Protein AF-0000000081320164 (afdb_homodimer)

Structure (mmCIF, N/CA/C/O backbone):
data_AF-0000000081320164-model_v1
#
loop_
_entity.id
_entity.type
_entity.pdbx_description
1 polymer 'small monomeric GTPase'
#
loop_
_atom_site.group_PDB
_atom_site.id
_atom_site.type_symbol
_atom_site.label_atom_id
_atom_site.label_alt_id
_atom_site.label_comp_id
_atom_site.label_asym_id
_atom_site.label_entity_id
_atom_site.label_seq_id
_atom_site.pdbx_PDB_ins_code
_atom_site.Cartn_x
_atom_site.Cartn_y
_atom_site.Cartn_z
_atom_site.occupancy
_atom_site.B_iso_or_equiv
_atom_site.auth_seq_id
_atom_site.auth_comp_id
_atom_site.auth_asym_id
_atom_site.auth_atom_id
_atom_site.pdbx_PDB_model_num
ATOM 1 N N . MET A 1 1 ? -14.672 15.93 22.641 1 17.36 1 MET A N 1
ATOM 2 C CA . MET A 1 1 ? -13.289 16.344 22.406 1 17.36 1 MET A CA 1
ATOM 3 C C . MET A 1 1 ? -12.469 15.188 21.828 1 17.36 1 MET A C 1
ATOM 5 O O . MET A 1 1 ? -12.391 14.117 22.438 1 17.36 1 MET A O 1
ATOM 9 N N . GLN A 1 2 ? -12.406 15 20.5 1 18.77 2 GLN A N 1
ATOM 10 C CA . GLN A 1 2 ? -12.531 13.828 19.641 1 18.77 2 GLN A CA 1
ATOM 11 C C . GLN A 1 2 ? -11.18 13.133 19.453 1 18.77 2 GLN A C 1
ATOM 13 O O . GLN A 1 2 ? -10.195 13.773 19.094 1 18.77 2 GLN A O 1
ATOM 18 N N . GLU A 1 3 ? -10.711 12.289 20.5 1 20.88 3 GLU A N 1
ATOM 19 C CA . GLU A 1 3 ? -9.492 11.484 20.594 1 20.88 3 GLU A CA 1
ATOM 20 C C . GLU A 1 3 ? -9.141 10.852 19.25 1 20.88 3 GLU A C 1
ATOM 22 O O . GLU A 1 3 ? -9.906 10.039 18.719 1 20.88 3 GLU A O 1
ATOM 27 N N . THR A 1 4 ? -8.633 11.68 18.453 1 23.25 4 THR A N 1
ATOM 28 C CA . THR A 1 4 ? -8.305 11.367 17.062 1 23.25 4 THR A CA 1
ATOM 29 C C . THR A 1 4 ? -7.266 10.25 17 1 23.25 4 THR A C 1
ATOM 31 O O . THR A 1 4 ? -6.094 10.469 17.297 1 23.25 4 THR A O 1
ATOM 34 N N . ARG A 1 5 ? -7.488 9.125 17.719 1 22.05 5 ARG A N 1
ATOM 35 C CA . ARG A 1 5 ? -6.633 7.953 17.859 1 22.05 5 ARG A CA 1
ATOM 36 C C . ARG A 1 5 ? -6.18 7.438 16.5 1 22.05 5 ARG A C 1
ATOM 38 O O . ARG A 1 5 ? -7.008 7.121 15.641 1 22.05 5 ARG A O 1
ATOM 45 N N . VAL A 1 6 ? -5.352 8.18 15.977 1 26.05 6 VAL A N 1
ATOM 46 C CA . VAL A 1 6 ? -4.746 7.668 14.75 1 26.05 6 VAL A CA 1
ATOM 47 C C . VAL A 1 6 ? -4.172 6.273 15 1 26.05 6 VAL A C 1
ATOM 49 O O . VAL A 1 6 ? -3.246 6.109 15.797 1 26.05 6 VAL A O 1
ATOM 52 N N . ARG A 1 7 ? -4.992 5.266 15.133 1 29.05 7 ARG A N 1
ATOM 53 C CA . ARG A 1 7 ? -4.758 3.855 15.438 1 29.05 7 ARG A CA 1
ATOM 54 C C . ARG A 1 7 ? -3.693 3.266 14.523 1 29.05 7 ARG A C 1
ATOM 56 O O . ARG A 1 7 ? -3.602 3.639 13.352 1 29.05 7 ARG A O 1
ATOM 63 N N . SER A 1 8 ? -2.65 2.754 15.062 1 29.48 8 SER A N 1
ATOM 64 C CA . SER A 1 8 ? -1.463 2.086 14.539 1 29.48 8 SER A CA 1
ATOM 65 C C . SER A 1 8 ? -1.782 1.313 13.266 1 29.48 8 SER A C 1
ATOM 67 O O . SER A 1 8 ? -2.758 0.562 13.211 1 29.48 8 SER A O 1
ATOM 69 N N . LEU A 1 9 ? -1.755 1.848 12.219 1 32.56 9 LEU A N 1
ATOM 70 C CA . LEU A 1 9 ? -1.988 0.822 11.211 1 32.56 9 LEU A CA 1
ATOM 71 C C . LEU A 1 9 ? -1.485 -0.536 11.688 1 32.56 9 LEU A C 1
ATOM 73 O O . LEU A 1 9 ? -2.105 -1.565 11.414 1 32.56 9 LEU A O 1
ATOM 77 N N . VAL A 1 10 ? -0.041 -0.867 12.156 1 32.97 10 VAL A N 1
ATOM 78 C CA . VAL A 1 10 ? 0.557 -2.072 12.727 1 32.97 10 VAL A CA 1
ATOM 79 C C . VAL A 1 10 ? 0.296 -2.119 14.227 1 32.97 10 VAL A C 1
ATOM 81 O O . VAL A 1 10 ? -0.13 -1.127 14.82 1 32.97 10 VAL A O 1
ATOM 84 N N . ARG A 1 11 ? 1.388 -2.785 15.141 1 30.34 11 ARG A N 1
ATOM 85 C CA . ARG A 1 11 ? 1.288 -3.238 16.531 1 30.34 11 ARG A CA 1
ATOM 86 C C . ARG A 1 11 ? 1.176 -2.055 17.484 1 30.34 11 ARG A C 1
ATOM 88 O O . ARG A 1 11 ? 1.969 -1.114 17.406 1 30.34 11 ARG A O 1
ATOM 95 N N . GLU A 1 12 ? 0.095 -1.538 17.891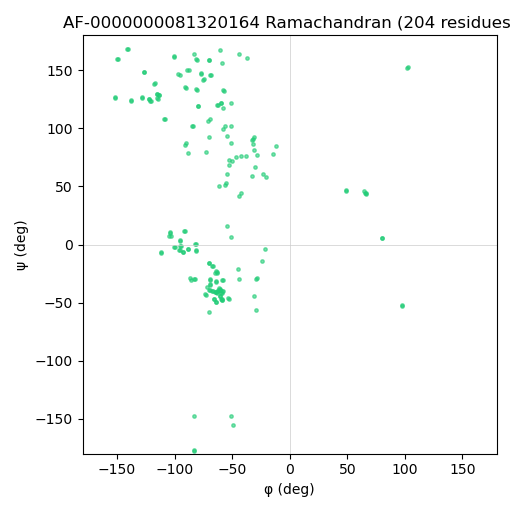 1 31.59 12 GLU A N 1
ATOM 96 C CA . GLU A 1 12 ? 0.15 -0.888 19.188 1 31.59 12 GLU A CA 1
ATOM 97 C C . GLU A 1 12 ? 0.678 -1.841 20.266 1 31.59 12 GLU A C 1
ATOM 99 O O . GLU A 1 12 ? -0.051 -2.713 20.734 1 31.59 12 GLU A O 1
ATOM 104 N N . ASP A 1 13 ? 1.873 -2.555 20.188 1 30.53 13 ASP A N 1
ATOM 105 C CA . ASP A 1 13 ? 2.201 -3.062 21.516 1 30.53 13 ASP A CA 1
ATOM 106 C C . ASP A 1 13 ? 2.225 -1.936 22.547 1 30.53 13 ASP A C 1
ATOM 108 O O . ASP A 1 13 ? 2.99 -0.979 22.406 1 30.53 13 ASP A O 1
ATOM 112 N N . SER A 1 14 ? 1.2 -1.67 23.219 1 30.92 14 SER A N 1
ATOM 113 C CA . SER A 1 14 ? 1.015 -0.831 24.391 1 30.92 14 SER A CA 1
ATOM 114 C C . SER A 1 14 ? 2.014 -1.188 25.484 1 30.92 14 SER A C 1
ATOM 116 O O . SER A 1 14 ? 1.628 -1.677 26.562 1 30.92 14 SER A O 1
ATOM 118 N N . THR A 1 15 ? 3.043 -2.041 25.453 1 29.69 15 THR A N 1
ATOM 119 C CA . THR A 1 15 ? 3.562 -2.023 26.812 1 29.69 15 THR A CA 1
ATOM 120 C C . THR A 1 15 ? 3.775 -0.591 27.297 1 29.69 15 THR A C 1
ATOM 122 O O . THR A 1 15 ? 3.805 0.341 26.484 1 29.69 15 THR A O 1
ATOM 125 N N . CYS A 1 16 ? 4.828 -0.436 28.422 1 25.67 16 CYS A N 1
ATOM 126 C CA . CYS A 1 16 ? 5.105 0.378 29.609 1 25.67 16 CYS A CA 1
ATOM 127 C C . CYS A 1 16 ? 5.527 1.788 29.203 1 25.67 16 CYS A C 1
ATOM 129 O O . CYS A 1 16 ? 5.941 2.58 30.047 1 25.67 16 CYS A O 1
ATOM 131 N N . ARG A 1 17 ? 6.258 2.207 28.188 1 30.64 17 ARG A N 1
ATOM 132 C CA . ARG A 1 17 ? 7.062 3.383 28.5 1 30.64 17 ARG A CA 1
ATOM 133 C C . ARG A 1 17 ? 6.18 4.547 28.938 1 30.64 17 ARG A C 1
ATOM 135 O O . ARG A 1 17 ? 4.977 4.559 28.672 1 30.64 17 ARG A O 1
ATOM 142 N N . GLY A 1 18 ? 6.836 5.582 29.797 1 29.28 18 GLY A N 1
ATOM 143 C CA . GLY A 1 18 ? 6.57 6.859 30.438 1 29.28 18 GLY A CA 1
ATOM 144 C C . GLY A 1 18 ? 5.699 7.777 29.609 1 29.28 18 GLY A C 1
ATOM 145 O O . GLY A 1 18 ? 5.516 7.547 28.406 1 29.28 18 GLY A O 1
ATOM 146 N N . ALA A 1 19 ? 5.027 8.875 30.328 1 30.97 19 ALA A N 1
ATOM 147 C CA . ALA A 1 19 ? 4.066 9.953 30.109 1 30.97 19 ALA A CA 1
ATOM 148 C C . ALA A 1 19 ? 4.375 10.703 28.812 1 30.97 19 ALA A C 1
ATOM 150 O O . ALA A 1 19 ? 3.812 11.773 28.562 1 30.97 19 ALA A O 1
ATOM 151 N N . THR A 1 20 ? 5.672 10.602 28.312 1 33.53 20 THR A N 1
ATOM 152 C CA . THR A 1 20 ? 5.855 11.727 27.406 1 33.53 20 THR A CA 1
ATOM 153 C C . THR A 1 20 ? 4.797 11.703 2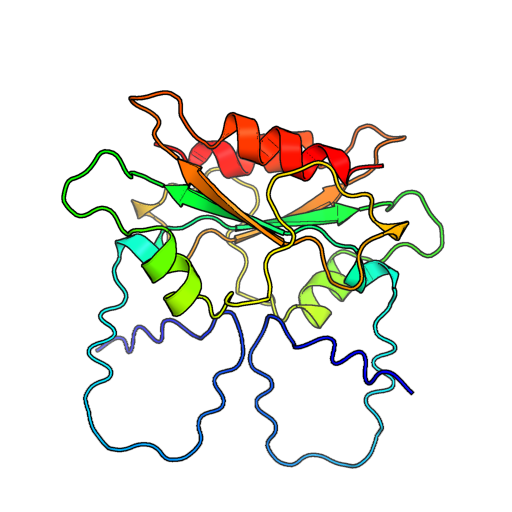6.297 1 33.53 20 THR A C 1
ATOM 155 O O . THR A 1 20 ? 4.441 10.633 25.797 1 33.53 20 THR A O 1
ATOM 158 N N . LYS A 1 21 ? 4.055 12.719 26.344 1 34.12 21 LYS A N 1
ATOM 159 C CA . LYS A 1 21 ? 3.018 13.047 25.375 1 34.12 21 LYS A CA 1
ATOM 160 C C . LYS A 1 21 ? 3.389 12.531 23.984 1 34.12 21 LYS A C 1
ATOM 162 O O . LYS A 1 21 ? 4.453 12.867 23.453 1 34.12 21 LYS A O 1
ATOM 167 N N . PRO A 1 22 ? 3.184 11.297 23.688 1 38.12 22 PRO A N 1
ATOM 168 C CA . PRO A 1 22 ? 3.561 11.047 22.297 1 38.12 22 PRO A CA 1
ATOM 169 C C . PRO A 1 22 ? 3.322 12.25 21.391 1 38.12 22 PRO A C 1
ATOM 171 O O . PRO A 1 22 ? 2.182 12.695 21.234 1 38.12 22 PRO A O 1
ATOM 174 N N . SER A 1 23 ? 3.969 13.344 21.75 1 35.88 23 SER A N 1
ATOM 175 C CA . SER A 1 23 ? 4.016 14.422 20.766 1 35.88 23 SER A CA 1
ATOM 176 C C . SER A 1 23 ? 3.846 13.883 19.344 1 35.88 23 SER A C 1
ATOM 178 O O . SER A 1 23 ? 4.289 14.508 18.375 1 35.88 23 SER A O 1
ATOM 180 N N . LEU A 1 24 ? 3.973 12.562 19.188 1 38.44 24 LEU A N 1
ATOM 181 C CA . LEU A 1 24 ? 3.854 12.086 17.812 1 38.44 24 LEU A CA 1
ATOM 182 C C . LEU A 1 24 ? 2.686 12.766 17.109 1 38.44 24 LEU A C 1
ATOM 184 O O . LEU A 1 24 ? 1.523 12.492 17.422 1 38.44 24 LEU A O 1
ATOM 188 N N . MET A 1 25 ? 2.473 14.078 17.281 1 38.5 25 MET A N 1
ATOM 189 C CA . MET A 1 25 ? 1.662 14.891 16.375 1 38.5 25 MET A CA 1
ATOM 190 C C . MET A 1 25 ? 1.354 14.141 15.086 1 38.5 25 MET A C 1
ATOM 192 O O . MET A 1 25 ? 2.266 13.648 14.422 1 38.5 25 MET A O 1
ATOM 196 N N . THR A 1 26 ? 0.423 13.375 15.016 1 50.62 26 THR A N 1
ATOM 197 C CA . THR A 1 26 ? -0.191 12.859 13.797 1 50.62 26 THR A CA 1
ATOM 198 C C . THR A 1 26 ? 0.123 13.766 12.609 1 50.62 26 THR A C 1
ATOM 200 O O . THR A 1 26 ? -0.278 14.93 12.586 1 50.62 26 THR A O 1
ATOM 203 N N . ASP A 1 27 ? 1.459 13.969 12.328 1 60.59 27 ASP A N 1
ATOM 204 C CA . ASP A 1 27 ? 1.838 14.734 11.141 1 60.59 27 ASP A CA 1
ATOM 205 C C . ASP A 1 27 ? 0.832 14.531 10.016 1 60.59 27 ASP A C 1
ATOM 207 O O . ASP A 1 27 ? 0.674 13.414 9.508 1 60.59 27 ASP A O 1
ATOM 211 N N . GLU A 1 28 ? -0.124 15.398 10.07 1 72.81 28 GLU A N 1
ATOM 212 C CA . GLU A 1 28 ? -1.113 15.406 9 1 72.81 28 GLU A CA 1
ATOM 213 C C . GLU A 1 28 ? -0.512 14.898 7.691 1 72.81 28 GLU A C 1
ATOM 215 O O . GLU A 1 28 ? -1.188 14.219 6.914 1 72.81 28 GLU A O 1
ATOM 220 N N . THR A 1 29 ? 0.805 15.156 7.633 1 76.5 29 THR A N 1
ATOM 221 C CA . THR A 1 29 ? 1.47 14.758 6.398 1 76.5 29 THR A CA 1
ATOM 222 C C . THR A 1 29 ? 1.544 13.234 6.293 1 76.5 29 THR A C 1
ATOM 224 O O . THR A 1 29 ? 1.367 12.672 5.211 1 76.5 29 THR A O 1
ATOM 227 N N . VAL A 1 30 ? 1.615 12.625 7.477 1 81.5 30 VAL A N 1
ATOM 228 C CA . VAL A 1 30 ? 1.746 11.172 7.477 1 81.5 30 VAL A CA 1
ATOM 229 C C . VAL A 1 30 ? 0.363 10.531 7.391 1 81.5 30 VAL A C 1
ATOM 231 O O . VAL A 1 30 ? 0.204 9.461 6.797 1 81.5 30 VAL A O 1
ATOM 234 N N . ALA A 1 31 ? -0.563 11.312 7.973 1 83.25 31 ALA A N 1
ATOM 235 C CA . ALA A 1 31 ? -1.929 10.797 7.961 1 83.25 31 ALA A CA 1
ATOM 236 C C . ALA A 1 31 ? -2.48 10.734 6.539 1 83.25 31 ALA A C 1
ATOM 238 O O . ALA A 1 31 ? -3.387 9.953 6.25 1 83.25 31 ALA A O 1
ATOM 239 N N . ASN A 1 32 ? -1.91 11.422 5.637 1 85.88 32 ASN A N 1
ATOM 240 C CA . ASN A 1 32 ? -2.471 11.555 4.293 1 85.88 32 ASN A CA 1
ATOM 241 C C . ASN A 1 32 ? -1.72 10.688 3.287 1 85.88 32 ASN A C 1
ATOM 243 O O . ASN A 1 32 ? -2.006 10.727 2.09 1 85.88 32 ASN A O 1
ATOM 247 N N . VAL A 1 33 ? -0.888 9.852 3.807 1 88.88 33 VAL A N 1
ATOM 248 C CA . VAL A 1 33 ? -0.09 9 2.93 1 88.88 33 VAL A CA 1
ATOM 249 C C . VAL A 1 33 ? -0.934 7.82 2.445 1 88.88 33 VAL A C 1
ATOM 251 O O . VAL A 1 33 ? -1.396 7.008 3.248 1 88.88 33 VAL A O 1
ATOM 254 N N . PRO A 1 34 ? -1.135 7.688 1.115 1 93.44 34 PRO A N 1
ATOM 255 C CA . PRO A 1 34 ? -1.981 6.605 0.61 1 93.44 34 PRO A CA 1
ATOM 256 C C . PRO A 1 34 ? -1.272 5.254 0.613 1 93.44 34 PRO A C 1
ATOM 258 O O . PRO A 1 34 ? -0.068 5.184 0.356 1 93.44 34 PRO A O 1
ATOM 261 N N . ILE A 1 35 ? -2.088 4.195 0.85 1 94.38 35 ILE A N 1
ATOM 262 C CA . ILE A 1 35 ? -1.613 2.814 0.841 1 94.38 35 ILE A CA 1
ATOM 263 C C . ILE A 1 35 ? -2.492 1.973 -0.081 1 94.38 35 ILE A C 1
ATOM 265 O O . ILE A 1 35 ? -3.721 2.006 0.021 1 94.38 35 ILE A O 1
ATOM 269 N N . LEU A 1 36 ? -1.795 1.313 -0.981 1 96.19 36 LEU A N 1
ATOM 270 C CA . LEU A 1 36 ? -2.48 0.402 -1.89 1 96.19 36 LEU A CA 1
ATOM 271 C C . LEU A 1 36 ? -2.059 -1.041 -1.633 1 96.19 36 LEU A C 1
ATOM 273 O O . LEU A 1 36 ? -0.865 -1.341 -1.564 1 96.19 36 LEU A O 1
ATOM 277 N N . ILE A 1 37 ? -3.049 -1.892 -1.463 1 94.75 37 ILE A N 1
ATOM 278 C CA . ILE A 1 37 ? -2.836 -3.324 -1.296 1 94.75 37 ILE A CA 1
ATOM 279 C C . ILE A 1 37 ? -3.441 -4.078 -2.48 1 94.75 37 ILE A C 1
ATOM 281 O O . ILE A 1 37 ? -4.613 -3.883 -2.814 1 94.75 37 ILE A O 1
ATOM 285 N N . LEU A 1 38 ? -2.664 -4.848 -3.084 1 94.31 38 LEU A N 1
ATOM 286 C CA . LEU A 1 38 ? -3.164 -5.629 -4.211 1 94.31 38 LEU A CA 1
ATOM 287 C C . LEU A 1 38 ? -3.264 -7.105 -3.846 1 94.31 38 LEU A C 1
ATOM 289 O O . LEU A 1 38 ? -2.244 -7.766 -3.621 1 94.31 38 LEU A O 1
ATOM 293 N N . GLY A 1 39 ? -4.527 -7.629 -3.664 1 91.88 39 GLY A N 1
ATOM 294 C CA . GLY A 1 39 ? -4.746 -9.07 -3.631 1 91.88 39 GLY A CA 1
ATOM 295 C C . GLY A 1 39 ? -4.547 -9.734 -4.98 1 91.88 39 GLY A C 1
ATOM 296 O O . GLY A 1 39 ? -5.367 -9.562 -5.887 1 91.88 39 GLY A O 1
ATOM 297 N N . ASN A 1 40 ? -3.451 -10.469 -5.062 1 81.56 40 ASN A N 1
ATOM 298 C CA . ASN A 1 40 ? -3.088 -10.961 -6.387 1 81.56 40 ASN A CA 1
ATOM 299 C C . ASN A 1 40 ? -3.49 -12.422 -6.566 1 81.56 40 ASN A C 1
ATOM 301 O O . ASN A 1 40 ? -3.758 -13.125 -5.59 1 81.56 40 ASN A O 1
ATOM 305 N N . LYS A 1 41 ? -3.572 -12.914 -7.941 1 77.06 41 LYS A N 1
ATOM 306 C CA . LYS A 1 41 ? -3.787 -14.297 -8.375 1 77.06 41 LYS A CA 1
ATOM 307 C C . LYS A 1 41 ? -5.176 -14.789 -7.98 1 77.06 41 LYS A C 1
ATOM 309 O O . LYS A 1 41 ? -5.324 -15.891 -7.457 1 77.06 41 LYS A O 1
ATOM 314 N N . ILE A 1 42 ? -6.207 -13.953 -8.188 1 78.38 42 ILE A N 1
ATOM 315 C CA . ILE A 1 42 ? -7.539 -14.352 -7.742 1 78.38 42 ILE A CA 1
ATOM 316 C C . ILE A 1 42 ? -8.172 -15.281 -8.773 1 78.38 42 ILE A C 1
ATOM 318 O O . ILE A 1 42 ? -9.312 -15.719 -8.617 1 78.38 42 ILE A O 1
ATOM 322 N N . ASP A 1 43 ? -7.41 -15.523 -9.805 1 82.06 43 ASP A N 1
ATOM 323 C CA . ASP A 1 43 ? -7.891 -16.453 -10.812 1 82.06 43 ASP A CA 1
ATOM 324 C C . ASP A 1 43 ? -7.637 -17.906 -10.383 1 82.06 43 ASP A C 1
ATOM 326 O O . ASP A 1 43 ? -8.109 -18.844 -11.031 1 82.06 43 ASP A O 1
ATOM 330 N N . ARG A 1 44 ? -7 -18.141 -9.352 1 81 44 ARG A N 1
ATOM 331 C CA . ARG A 1 44 ? -6.676 -19.484 -8.867 1 81 44 ARG A CA 1
ATOM 332 C C . ARG A 1 44 ? -7.691 -19.969 -7.84 1 81 44 ARG A C 1
ATOM 334 O O . ARG A 1 44 ? -8.266 -19.156 -7.105 1 81 44 ARG A O 1
ATOM 341 N N . PRO A 1 45 ? -7.91 -21.281 -7.891 1 83.69 45 PRO A N 1
ATOM 342 C CA . PRO A 1 45 ? -8.867 -21.844 -6.934 1 83.69 45 PRO A CA 1
ATOM 343 C C . PRO A 1 45 ? -8.469 -21.578 -5.48 1 83.69 45 PRO A C 1
ATOM 345 O O . PRO A 1 45 ? -9.344 -21.469 -4.613 1 83.69 45 PRO A O 1
ATOM 348 N N . GLU A 1 46 ? -7.23 -21.5 -5.234 1 81.88 46 GLU A N 1
ATOM 349 C CA . GLU A 1 46 ? -6.738 -21.344 -3.867 1 81.88 46 GLU A CA 1
ATOM 350 C C . GLU A 1 46 ? -6.594 -19.875 -3.496 1 81.88 46 GLU A C 1
ATOM 352 O O . GLU A 1 46 ? -6.098 -19.547 -2.418 1 81.88 46 GLU A O 1
ATOM 357 N N . ALA A 1 47 ? -7.152 -18.984 -4.352 1 85.19 47 ALA A N 1
ATOM 358 C CA . ALA A 1 47 ? -6.941 -17.562 -4.129 1 85.19 47 ALA A CA 1
ATOM 359 C C . ALA A 1 47 ? -7.672 -17.078 -2.875 1 85.19 47 ALA A C 1
ATOM 361 O O . ALA A 1 47 ? -8.719 -17.625 -2.514 1 85.19 47 ALA A O 1
ATOM 362 N N . ILE A 1 48 ? -7.117 -16.156 -2.197 1 86.88 48 ILE A N 1
ATOM 363 C CA . ILE A 1 48 ? -7.695 -15.539 -1.011 1 86.88 48 ILE A CA 1
ATOM 364 C C . ILE A 1 48 ? -8.812 -14.578 -1.421 1 86.88 48 ILE A C 1
ATOM 366 O O . ILE A 1 48 ? -8.727 -13.922 -2.457 1 86.88 48 ILE A O 1
ATOM 370 N N . SER A 1 49 ? -9.859 -14.562 -0.641 1 90.38 49 SER A N 1
ATOM 371 C CA . SER A 1 49 ? -10.922 -13.594 -0.861 1 90.38 49 SER A CA 1
ATOM 372 C C . SER A 1 49 ? -10.562 -12.234 -0.274 1 90.38 49 SER A C 1
ATOM 374 O O . SER A 1 49 ? -9.695 -12.133 0.595 1 90.38 49 SER A O 1
ATOM 376 N N . GLU A 1 50 ? -11.289 -11.188 -0.839 1 92.44 50 GLU A N 1
ATOM 377 C CA . GLU A 1 50 ? -11.086 -9.852 -0.282 1 92.44 50 GLU A CA 1
ATOM 378 C C . GLU A 1 50 ? -11.43 -9.82 1.205 1 92.44 50 GLU A C 1
ATOM 380 O O . GLU A 1 50 ? -10.727 -9.18 1.993 1 92.44 50 GLU A O 1
ATOM 385 N N . GLU A 1 51 ? -12.492 -10.477 1.551 1 91.62 51 GLU A N 1
ATOM 386 C CA . GLU A 1 51 ? -12.93 -10.508 2.943 1 91.62 51 GLU A CA 1
ATOM 387 C C . GLU A 1 51 ? -11.844 -11.102 3.844 1 91.62 51 GLU A C 1
ATOM 389 O O . GLU A 1 51 ? -11.523 -10.539 4.891 1 91.62 51 GLU A O 1
ATOM 394 N N . ARG A 1 52 ? -11.289 -12.203 3.443 1 89.06 52 ARG A N 1
ATOM 395 C CA . ARG A 1 52 ? -10.234 -12.859 4.211 1 89.06 52 ARG A CA 1
ATOM 396 C C . ARG A 1 52 ? -8.992 -11.977 4.293 1 89.06 52 ARG A C 1
ATOM 398 O O . ARG A 1 52 ? -8.344 -11.914 5.34 1 89.06 52 ARG A O 1
ATOM 405 N N . LEU A 1 53 ? -8.711 -11.375 3.188 1 90.56 53 LEU A N 1
ATOM 406 C CA . LEU A 1 53 ? -7.57 -10.461 3.166 1 90.56 53 LEU A CA 1
ATOM 407 C C . LEU A 1 53 ? -7.766 -9.32 4.156 1 90.56 53 LEU A C 1
ATOM 409 O O . LEU A 1 53 ? -6.855 -8.992 4.922 1 90.56 53 LEU A O 1
ATOM 413 N N . ARG A 1 54 ? -8.969 -8.727 4.195 1 90.94 54 ARG A N 1
ATOM 414 C CA . ARG A 1 54 ? -9.281 -7.645 5.125 1 90.94 54 ARG A CA 1
ATOM 415 C C . ARG A 1 54 ? -9.18 -8.117 6.57 1 90.94 54 ARG A C 1
ATOM 417 O O . ARG A 1 54 ? -8.711 -7.387 7.441 1 90.94 54 ARG A O 1
ATOM 424 N N . GLU A 1 55 ? -9.633 -9.281 6.742 1 88.38 55 GLU A N 1
ATOM 425 C CA . GLU A 1 55 ? -9.562 -9.859 8.078 1 88.38 55 GLU A CA 1
ATOM 426 C C . GLU A 1 55 ? -8.117 -10.039 8.531 1 88.38 55 GLU A C 1
ATOM 428 O O . GLU A 1 55 ? -7.75 -9.617 9.633 1 88.38 55 GLU A O 1
ATOM 433 N N . MET A 1 56 ? -7.383 -10.633 7.656 1 84.62 56 MET A N 1
ATOM 434 C CA . MET A 1 56 ? -6.004 -10.969 7.992 1 84.62 56 MET A CA 1
ATOM 435 C C . MET A 1 56 ? -5.18 -9.703 8.227 1 84.62 56 MET A C 1
ATOM 437 O O . MET A 1 56 ? -4.281 -9.695 9.07 1 84.62 56 MET A O 1
ATOM 441 N N . PHE A 1 57 ? -5.488 -8.633 7.539 1 86.81 57 PHE A N 1
ATOM 442 C CA . PHE A 1 57 ? -4.738 -7.391 7.656 1 86.81 57 PHE A CA 1
ATOM 443 C C . PHE A 1 57 ? -5.391 -6.457 8.664 1 86.81 57 PHE A C 1
ATOM 445 O O . PHE A 1 57 ? -4.895 -5.355 8.914 1 86.81 57 PHE A O 1
ATOM 452 N N . GLY A 1 58 ? -6.508 -6.855 9.242 1 85.56 58 GLY A N 1
ATOM 453 C CA . GLY A 1 58 ? -7.199 -6.004 10.195 1 85.56 58 GLY A CA 1
ATOM 454 C C . GLY A 1 58 ? -7.742 -4.73 9.578 1 85.56 58 GLY A C 1
ATOM 455 O O . GLY A 1 58 ? -7.605 -3.646 10.141 1 85.56 58 GLY A O 1
ATOM 456 N N . LEU A 1 59 ? -8.344 -4.828 8.461 1 88.75 59 LEU A N 1
ATOM 457 C CA . LEU A 1 59 ? -8.734 -3.648 7.688 1 88.75 59 LEU A CA 1
ATOM 458 C C . LEU A 1 59 ? -10.227 -3.379 7.824 1 88.75 59 LEU A C 1
ATOM 460 O O . LEU A 1 59 ? -10.766 -2.512 7.137 1 88.75 59 LEU A O 1
ATOM 464 N N . TYR A 1 60 ? -10.812 -4.102 8.656 1 85.88 60 TYR A N 1
ATOM 465 C CA . TYR A 1 60 ? -12.234 -3.82 8.828 1 85.88 60 TYR A CA 1
ATOM 466 C C . TYR A 1 60 ? -12.453 -2.41 9.367 1 85.88 60 TYR A C 1
ATOM 468 O O . TYR A 1 60 ? -11.891 -2.041 10.398 1 85.88 60 TYR A O 1
ATOM 476 N N . GLY A 1 61 ? -13.188 -1.59 8.57 1 85.69 61 GLY A N 1
ATOM 477 C CA . GLY A 1 61 ? -13.461 -0.218 8.969 1 85.69 61 GLY A CA 1
ATOM 478 C C . GLY A 1 61 ? -12.305 0.726 8.695 1 85.69 61 GLY A C 1
ATOM 479 O O . GLY A 1 61 ? -12.32 1.876 9.133 1 85.69 61 GLY A O 1
ATOM 480 N N . GLN A 1 62 ? -11.281 0.185 8.023 1 86 62 GLN A N 1
ATOM 481 C CA . GLN A 1 62 ? -10.078 0.984 7.84 1 86 62 GLN A CA 1
ATOM 482 C C . GLN A 1 62 ? -9.883 1.361 6.375 1 86 62 GLN A C 1
ATOM 484 O O . GLN A 1 62 ? -9.047 2.211 6.051 1 86 62 GLN A O 1
ATOM 489 N N . THR A 1 63 ? -10.68 0.85 5.539 1 91.88 63 THR A N 1
ATOM 490 C CA . THR A 1 63 ? -10.523 1.159 4.125 1 91.88 63 THR A CA 1
ATOM 491 C C . THR A 1 63 ? -11.32 2.406 3.748 1 91.88 63 THR A C 1
ATOM 493 O O . THR A 1 63 ? -12.344 2.699 4.359 1 91.88 63 THR A O 1
ATOM 496 N N . THR A 1 64 ? -10.891 3.135 2.801 1 92.88 64 THR A N 1
ATOM 497 C CA . THR A 1 64 ? -11.43 4.422 2.381 1 92.88 64 THR A CA 1
ATOM 498 C C . THR A 1 64 ? -12.625 4.23 1.455 1 92.88 64 THR A C 1
ATOM 500 O O . THR A 1 64 ? -13.57 5.027 1.473 1 92.88 64 THR A O 1
ATOM 503 N N . GLY A 1 65 ? -12.672 3.219 0.736 1 93 65 GLY A N 1
ATOM 504 C CA . GLY A 1 65 ? -13.586 3.061 -0.386 1 93 65 GLY A CA 1
ATOM 505 C C . GLY A 1 65 ? -12.914 3.277 -1.731 1 93 65 GLY A C 1
ATOM 506 O O . GLY A 1 65 ? -12 4.094 -1.85 1 93 65 GLY A O 1
ATOM 507 N N . LYS A 1 66 ? -13.438 2.646 -2.758 1 95.25 66 LYS A N 1
ATOM 508 C CA . LYS A 1 66 ? -12.781 2.594 -4.059 1 95.25 66 LYS A CA 1
ATOM 509 C C . LYS A 1 66 ? -13.18 3.781 -4.926 1 95.25 66 LYS A C 1
ATOM 511 O O . LYS A 1 66 ? -12.617 3.986 -6.004 1 95.25 66 LYS A O 1
ATOM 516 N N . GLY A 1 67 ? -14.047 4.547 -4.426 1 93.12 67 GLY A N 1
ATOM 517 C CA . GLY A 1 67 ? -14.5 5.711 -5.176 1 93.12 67 GLY A CA 1
ATOM 518 C C . GLY A 1 67 ? -13.57 6.906 -5.027 1 93.12 67 GLY A C 1
ATOM 519 O O . GLY A 1 67 ? -12.461 6.777 -4.512 1 93.12 67 GLY A O 1
ATOM 520 N N . SER A 1 68 ? -14 8.023 -5.668 1 92.19 68 SER A N 1
ATOM 521 C CA . SER A 1 68 ? -13.227 9.258 -5.609 1 92.19 68 SER A CA 1
ATOM 522 C C . SER A 1 68 ? -13.555 10.055 -4.348 1 92.19 68 SER A C 1
ATOM 524 O O . SER A 1 68 ? -14.695 10.469 -4.141 1 92.19 68 SER A O 1
ATOM 526 N N . VAL A 1 69 ? -12.734 10 -3.373 1 89.44 69 VAL A N 1
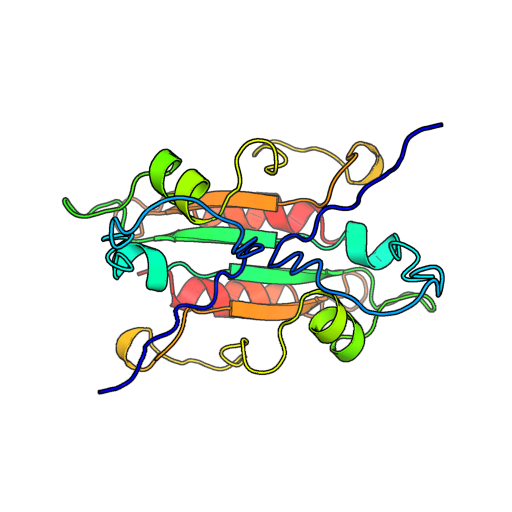ATOM 527 C CA . VAL A 1 69 ? -12.883 10.812 -2.17 1 89.44 69 VAL A CA 1
ATOM 528 C C . VAL A 1 69 ? -11.633 11.664 -1.965 1 89.44 69 VAL A C 1
ATOM 530 O O . VAL A 1 69 ? -10.516 11.148 -1.98 1 89.44 69 VAL A O 1
ATOM 533 N N . SER A 1 70 ? -11.844 12.922 -1.853 1 88.5 70 SER A N 1
ATOM 534 C CA . SER A 1 70 ? -10.703 13.812 -1.669 1 88.5 70 SER A CA 1
ATOM 535 C C . SER A 1 70 ? -10.078 13.633 -0.29 1 88.5 70 SER A C 1
ATOM 537 O O . SER A 1 70 ? -10.742 13.18 0.645 1 88.5 70 SER A O 1
ATOM 539 N N . LEU A 1 71 ? -8.883 14.023 -0.181 1 84.5 71 LEU A N 1
ATOM 540 C CA . LEU A 1 71 ? -8.164 13.938 1.085 1 84.5 71 LEU A CA 1
ATOM 541 C C . LEU A 1 71 ? -8.852 14.766 2.16 1 84.5 71 LEU A C 1
ATOM 543 O O . LEU A 1 71 ? -8.891 14.375 3.326 1 84.5 71 LEU A O 1
ATOM 547 N N . LYS A 1 72 ? -9.352 15.922 1.688 1 85.19 72 LYS A N 1
ATOM 548 C CA . LYS A 1 72 ? -9.977 16.844 2.625 1 85.19 72 LYS A CA 1
ATOM 549 C C . LYS A 1 72 ? -11.219 16.234 3.264 1 85.19 72 LYS A C 1
ATOM 551 O O . LYS A 1 72 ? -11.609 16.609 4.375 1 85.19 72 LYS A O 1
ATOM 556 N N . GLU A 1 73 ? -11.758 15.312 2.562 1 88.56 73 GLU A N 1
ATOM 557 C CA . GLU A 1 73 ? -13 14.695 3.016 1 88.56 73 GLU A CA 1
ATOM 558 C C . GLU A 1 73 ? -12.727 13.445 3.846 1 88.56 73 GLU A C 1
ATOM 560 O O . GLU A 1 73 ? -13.633 12.891 4.469 1 88.56 73 GLU A O 1
ATOM 565 N N . LEU A 1 74 ? -11.484 13.125 3.869 1 85.44 74 LEU A N 1
ATOM 566 C CA . LEU A 1 74 ? -11.148 11.883 4.547 1 85.44 74 LEU A CA 1
ATOM 567 C C . LEU A 1 74 ? -10.844 12.125 6.02 1 85.44 74 LEU A C 1
ATOM 569 O O . LEU A 1 74 ? -10.211 13.133 6.367 1 85.44 74 LEU A O 1
ATOM 573 N N . ASN A 1 75 ? -11.383 11.289 6.863 1 81.94 75 ASN A N 1
ATOM 574 C CA . ASN A 1 75 ? -11.102 11.344 8.289 1 81.94 75 ASN A CA 1
ATOM 575 C C . ASN A 1 75 ? -10 10.359 8.68 1 81.94 75 ASN A C 1
ATOM 577 O O . ASN A 1 75 ? -9.617 10.281 9.852 1 81.94 75 ASN A O 1
ATOM 581 N N . ALA A 1 76 ? -9.586 9.594 7.73 1 82.81 76 ALA A N 1
ATOM 582 C CA . ALA A 1 76 ? -8.539 8.602 7.949 1 82.81 76 ALA A CA 1
ATOM 583 C C . ALA A 1 76 ? -7.605 8.516 6.746 1 82.81 76 ALA A C 1
ATOM 585 O O . ALA A 1 76 ? -7.895 9.078 5.688 1 82.81 76 ALA A O 1
ATOM 586 N N . ARG A 1 77 ? -6.5 7.832 6.918 1 89.06 77 ARG A N 1
ATOM 587 C CA . ARG A 1 77 ? -5.523 7.602 5.859 1 89.06 77 ARG A CA 1
ATOM 588 C C . ARG A 1 77 ? -6.164 6.902 4.668 1 89.06 77 ARG A C 1
ATOM 590 O O . ARG A 1 77 ? -6.93 5.953 4.836 1 89.06 77 ARG A O 1
ATOM 597 N N . PRO A 1 78 ? -5.883 7.43 3.508 1 93.38 78 PRO A N 1
ATOM 598 C CA . PRO A 1 78 ? -6.344 6.66 2.35 1 93.38 78 PRO A CA 1
ATOM 599 C C . PRO A 1 78 ? -5.738 5.258 2.297 1 93.38 78 PRO A C 1
ATOM 601 O O . PRO A 1 78 ? -4.512 5.109 2.293 1 93.38 78 PRO A O 1
ATOM 604 N N . LEU A 1 79 ? -6.547 4.281 2.299 1 94.31 79 LEU A N 1
ATOM 605 C CA . LEU A 1 79 ? -6.156 2.877 2.273 1 94.31 79 LEU A CA 1
ATOM 606 C C . LEU A 1 79 ? -7.227 2.025 1.602 1 94.31 79 LEU A C 1
ATOM 608 O O . LEU A 1 79 ? -8.406 2.131 1.935 1 94.31 79 LEU A O 1
ATOM 612 N N . GLU A 1 80 ? -6.809 1.271 0.626 1 96.38 80 GLU A N 1
ATOM 613 C CA . GLU A 1 80 ? -7.797 0.415 -0.021 1 96.38 80 GLU A CA 1
ATOM 614 C C . GLU A 1 80 ? -7.156 -0.861 -0.559 1 96.38 80 GLU A C 1
ATOM 616 O O . GLU A 1 80 ? -5.93 -0.941 -0.686 1 96.38 80 GLU A O 1
ATOM 621 N N . VAL A 1 81 ? -7.98 -1.822 -0.769 1 95.88 81 VAL A N 1
ATOM 622 C CA . VAL A 1 81 ? -7.602 -3.135 -1.287 1 95.88 81 VAL A CA 1
ATOM 623 C C . VAL A 1 81 ? -8.242 -3.352 -2.656 1 95.88 81 VAL A C 1
ATOM 625 O O . VAL A 1 81 ? -9.438 -3.113 -2.832 1 95.88 81 VAL A O 1
ATOM 628 N N . PHE A 1 82 ? -7.434 -3.756 -3.662 1 96.06 82 PHE A N 1
ATOM 629 C CA . PHE A 1 82 ? -7.949 -4.164 -4.965 1 96.06 82 PHE A CA 1
ATOM 630 C C . PHE A 1 82 ? -7.539 -5.598 -5.281 1 96.06 82 PHE A C 1
ATOM 632 O O . PHE A 1 82 ? -6.359 -5.949 -5.18 1 96.06 82 PHE A O 1
ATOM 639 N N . MET A 1 83 ? -8.516 -6.391 -5.531 1 94.94 83 MET A N 1
ATOM 640 C CA . MET A 1 83 ? -8.25 -7.758 -5.969 1 94.94 83 MET A CA 1
ATOM 641 C C . MET A 1 83 ? -7.934 -7.797 -7.461 1 94.94 83 MET A C 1
ATOM 643 O O . MET A 1 83 ? -8.633 -7.184 -8.266 1 94.94 83 MET A O 1
ATOM 647 N N . CYS A 1 84 ? -6.879 -8.516 -7.777 1 93.69 84 CYS A N 1
ATOM 648 C CA . CYS A 1 84 ? -6.379 -8.391 -9.141 1 93.69 84 CYS A CA 1
ATOM 649 C C . CYS A 1 84 ? -6.258 -9.758 -9.797 1 93.69 84 CYS A C 1
ATOM 651 O O . CYS A 1 84 ? -6.012 -10.758 -9.125 1 93.69 84 CYS A O 1
ATOM 653 N N . SER A 1 85 ? -6.461 -9.75 -11.109 1 91.06 85 SER A N 1
ATOM 654 C CA . SER A 1 85 ? -6.223 -10.875 -12.008 1 91.06 85 SER A CA 1
ATOM 655 C C . SER A 1 85 ? -5.562 -10.414 -13.305 1 91.06 85 SER A C 1
ATOM 657 O O . SER A 1 85 ? -6.086 -9.531 -13.992 1 91.06 85 SER A O 1
ATOM 659 N N . VAL A 1 86 ? -4.402 -11.078 -13.516 1 88.31 86 VAL A N 1
ATOM 660 C CA . VAL A 1 86 ? -3.719 -10.734 -14.758 1 88.31 86 VAL A CA 1
ATOM 661 C C . VAL A 1 86 ? -4.473 -11.328 -15.945 1 88.31 86 VAL A C 1
ATOM 663 O O . VAL A 1 86 ? -4.66 -10.664 -16.969 1 88.31 86 VAL A O 1
ATOM 666 N N . LEU A 1 87 ? -4.875 -12.586 -15.719 1 88 87 LEU A N 1
ATOM 667 C CA . LEU A 1 87 ? -5.598 -13.273 -16.781 1 88 87 LEU A CA 1
ATOM 668 C C . LEU A 1 87 ? -6.855 -12.5 -17.172 1 88 87 LEU A C 1
ATOM 670 O O . LEU A 1 87 ? -7.137 -12.32 -18.359 1 88 87 LEU A O 1
ATOM 674 N N . LYS A 1 88 ? -7.527 -11.977 -16.281 1 89.81 88 LYS A N 1
ATOM 675 C CA . LYS A 1 88 ? -8.773 -11.266 -16.547 1 89.81 88 LYS A CA 1
ATOM 676 C C . LYS A 1 88 ? -8.531 -9.766 -16.672 1 89.81 88 LYS A C 1
ATOM 678 O O . LYS A 1 88 ? -9.469 -8.992 -16.875 1 89.81 88 LYS A O 1
ATOM 683 N N . ARG A 1 89 ? -7.223 -9.359 -16.594 1 89.75 89 ARG A N 1
ATOM 684 C CA . ARG A 1 89 ? -6.848 -7.945 -16.641 1 89.75 89 ARG A CA 1
ATOM 685 C C . ARG A 1 89 ? -7.688 -7.121 -15.68 1 89.75 89 ARG A C 1
ATOM 687 O O . ARG A 1 89 ? -8.227 -6.078 -16.047 1 89.75 89 ARG A O 1
ATOM 694 N N . GLN A 1 90 ? -7.848 -7.605 -14.422 1 92.5 90 GLN A N 1
ATOM 695 C CA . GLN A 1 90 ? -8.773 -7.012 -13.461 1 92.5 90 GLN A CA 1
ATOM 696 C C . GLN A 1 90 ? -8.039 -6.48 -12.234 1 92.5 90 GLN A C 1
ATOM 698 O O . GLN A 1 90 ? -7.098 -7.113 -11.75 1 92.5 90 GLN A O 1
ATOM 703 N N . GLY A 1 91 ? -8.516 -5.246 -11.797 1 94.31 91 GLY A N 1
ATOM 704 C CA . GLY A 1 91 ? -8.203 -4.809 -10.445 1 94.31 91 GLY A CA 1
ATOM 705 C C . GLY A 1 91 ? -7.023 -3.863 -10.375 1 94.31 91 GLY A C 1
ATOM 706 O O . GLY A 1 91 ? -7.125 -2.773 -9.805 1 94.31 91 GLY A O 1
ATOM 707 N N . TYR A 1 92 ? -5.883 -4.238 -10.961 1 94.88 92 TYR A N 1
ATOM 708 C CA . TYR A 1 92 ? -4.664 -3.463 -10.742 1 94.88 92 TYR A CA 1
ATOM 709 C C . TYR A 1 92 ? -4.777 -2.084 -11.383 1 94.88 92 TYR A C 1
ATOM 711 O O . TYR A 1 92 ? -4.34 -1.087 -10.805 1 94.88 92 TYR A O 1
ATOM 719 N N . GLY A 1 93 ? -5.352 -1.987 -12.547 1 95.19 93 GLY A N 1
ATOM 720 C CA . GLY A 1 93 ? -5.586 -0.685 -13.148 1 95.19 93 GLY A CA 1
ATOM 721 C C . GLY A 1 93 ? -6.445 0.224 -12.289 1 95.19 93 GLY A C 1
ATOM 722 O O . GLY A 1 93 ? -6.121 1.399 -12.102 1 95.19 93 GLY A O 1
ATOM 723 N N . GLU A 1 94 ? -7.531 -0.294 -11.805 1 96.62 94 GLU A N 1
ATOM 724 C CA . GLU A 1 94 ? -8.406 0.456 -10.914 1 96.62 94 GLU A CA 1
ATOM 725 C C . GLU A 1 94 ? -7.676 0.871 -9.641 1 96.62 94 GLU A C 1
ATOM 727 O O . GLU A 1 94 ? -7.836 1.997 -9.164 1 96.62 94 GLU A O 1
ATOM 732 N N . GLY A 1 95 ? -6.871 -0.023 -9.18 1 96.81 95 GLY A N 1
ATOM 733 C CA . GLY A 1 95 ? -6.082 0.29 -7.996 1 96.81 95 GLY A CA 1
ATOM 734 C C . GLY A 1 95 ? -5.109 1.432 -8.211 1 96.81 95 GLY A C 1
ATOM 735 O O . GLY A 1 95 ? -5.016 2.342 -7.387 1 96.81 95 GLY A O 1
ATOM 736 N N . PHE A 1 96 ? -4.484 1.423 -9.352 1 96.38 96 PHE A N 1
ATOM 737 C CA . PHE A 1 96 ? -3.521 2.475 -9.664 1 96.38 96 PHE A CA 1
ATOM 738 C C . PHE A 1 96 ? -4.227 3.809 -9.875 1 96.38 96 PHE A C 1
ATOM 740 O O . PHE A 1 96 ? -3.756 4.848 -9.406 1 96.38 96 PHE A O 1
ATOM 747 N N . ARG A 1 97 ? -5.344 3.771 -10.5 1 95.88 97 ARG A N 1
ATOM 748 C CA . ARG A 1 97 ? -6.117 4.992 -10.703 1 95.88 97 ARG A CA 1
ATOM 749 C C . ARG A 1 97 ? -6.617 5.547 -9.367 1 95.88 97 ARG A C 1
ATOM 751 O O . ARG A 1 97 ? -6.562 6.758 -9.141 1 95.88 97 ARG A O 1
ATOM 758 N N . TRP A 1 98 ? -7.145 4.688 -8.609 1 96.88 98 TRP A N 1
ATOM 759 C CA . TRP A 1 98 ? -7.609 5.07 -7.281 1 96.88 98 TRP A CA 1
ATOM 760 C C . TRP A 1 98 ? -6.496 5.758 -6.492 1 96.88 98 TRP A C 1
ATOM 762 O O . TRP A 1 98 ? -6.707 6.824 -5.914 1 96.88 98 TRP A O 1
ATOM 772 N N . MET A 1 99 ? -5.289 5.16 -6.52 1 96.06 99 MET A N 1
ATOM 773 C CA . MET A 1 99 ? -4.16 5.691 -5.758 1 96.06 99 MET A CA 1
ATOM 774 C C . MET A 1 99 ? -3.691 7.02 -6.34 1 96.06 99 MET A C 1
ATOM 776 O O . MET A 1 99 ? -3.318 7.93 -5.594 1 96.06 99 MET A O 1
ATOM 780 N N . ALA A 1 100 ? -3.764 7.156 -7.621 1 93.69 100 ALA A N 1
ATOM 781 C CA . ALA A 1 100 ? -3.281 8.344 -8.32 1 93.69 100 ALA A CA 1
ATOM 782 C C . ALA A 1 100 ? -4.07 9.586 -7.906 1 93.69 100 ALA A C 1
ATOM 784 O O . ALA A 1 100 ? -3.555 10.703 -7.969 1 93.69 100 ALA A O 1
ATOM 785 N N . GLN A 1 101 ? -5.23 9.383 -7.449 1 92.62 101 GLN A N 1
ATOM 786 C CA . GLN A 1 101 ? -6.043 10.547 -7.09 1 92.62 101 GLN A CA 1
ATOM 787 C C . GLN A 1 101 ? -5.484 11.242 -5.852 1 92.62 101 GLN A C 1
ATOM 789 O O . GLN A 1 101 ? -5.844 12.391 -5.566 1 92.62 101 GLN A O 1
ATOM 794 N N . TYR A 1 102 ? -4.645 10.523 -5.176 1 91.19 102 TYR A N 1
ATOM 795 C CA . TYR A 1 102 ? -4.125 11.086 -3.934 1 91.19 102 TYR A CA 1
ATOM 796 C C . TYR A 1 102 ? -2.734 11.672 -4.141 1 91.19 102 TYR A C 1
ATOM 798 O O . TYR A 1 102 ? -2.102 12.141 -3.193 1 91.19 102 TYR A O 1
ATOM 806 N N . ILE A 1 103 ? -2.287 11.508 -5.359 1 86.94 103 ILE A N 1
ATOM 807 C CA . ILE A 1 103 ? -1.008 12.094 -5.742 1 86.94 103 ILE A CA 1
ATOM 808 C C . ILE A 1 103 ? -1.232 13.492 -6.309 1 86.94 103 ILE A C 1
ATOM 810 O O . ILE A 1 103 ? -1.887 13.656 -7.34 1 86.94 103 ILE A O 1
ATOM 814 N N . ASP A 1 104 ? -1.287 14.461 -5.449 1 74.88 104 ASP A N 1
ATOM 815 C CA . ASP A 1 104 ? -1.472 15.836 -5.898 1 74.88 104 ASP A CA 1
ATOM 816 C C . ASP A 1 104 ? -0.173 16.625 -5.781 1 74.88 104 ASP A C 1
ATOM 818 O O . ASP A 1 104 ? 0.656 16.344 -4.914 1 74.88 104 ASP A O 1
ATOM 822 N N . MET B 1 1 ? 15.281 -23.562 12.109 1 17.33 1 MET B N 1
ATOM 823 C CA . MET B 1 1 ? 13.836 -23.703 11.93 1 17.33 1 MET B CA 1
ATOM 824 C C . MET B 1 1 ? 13.141 -22.344 12.016 1 17.33 1 MET B C 1
ATOM 826 O O . MET B 1 1 ? 13.242 -21.656 13.031 1 17.33 1 MET B O 1
ATOM 830 N N . GLN B 1 2 ? 13.219 -21.578 10.914 1 19.19 2 GLN B N 1
ATOM 831 C CA . GLN B 1 2 ? 13.273 -20.156 10.617 1 19.19 2 GLN B CA 1
ATOM 832 C C . GLN B 1 2 ? 11.914 -19.484 10.852 1 19.19 2 GLN B C 1
ATOM 834 O O . GLN B 1 2 ? 10.906 -19.938 10.312 1 19.19 2 GLN B O 1
ATOM 839 N N . GLU B 1 3 ? 11.57 -19.172 12.188 1 21.06 3 GLU B N 1
ATOM 840 C CA . GLU B 1 3 ? 10.367 -18.531 12.695 1 21.06 3 GLU B CA 1
ATOM 841 C C . GLU B 1 3 ? 9.953 -17.344 11.82 1 21.06 3 GLU B C 1
ATOM 843 O O . GLU B 1 3 ? 10.711 -16.391 11.664 1 21.06 3 GLU B O 1
ATOM 848 N N . THR B 1 4 ? 9.406 -17.781 10.742 1 23.23 4 THR B N 1
ATOM 849 C CA . THR B 1 4 ? 8.906 -16.875 9.719 1 23.23 4 THR B CA 1
ATOM 850 C C . THR B 1 4 ? 7.887 -15.906 10.305 1 23.23 4 THR B C 1
ATOM 852 O O . THR B 1 4 ? 6.773 -16.297 10.656 1 23.23 4 THR B O 1
ATOM 855 N N . ARG B 1 5 ? 8.297 -15.273 11.406 1 24.23 5 ARG B N 1
ATOM 856 C CA . ARG B 1 5 ? 7.449 -14.289 12.07 1 24.23 5 ARG B CA 1
ATOM 857 C C . ARG B 1 5 ? 6.852 -13.312 11.062 1 24.23 5 ARG B C 1
ATOM 859 O O . ARG B 1 5 ? 7.586 -12.641 10.336 1 24.23 5 ARG B O 1
ATOM 866 N N . VAL B 1 6 ? 5.934 -13.859 10.438 1 26.69 6 VAL B N 1
ATOM 867 C CA . VAL B 1 6 ? 5.141 -12.961 9.602 1 26.69 6 VAL B CA 1
ATOM 868 C C . VAL B 1 6 ? 4.645 -11.789 10.438 1 26.69 6 VAL B C 1
ATOM 870 O O . VAL B 1 6 ? 3.861 -11.969 11.375 1 26.69 6 VAL B O 1
ATOM 873 N N . ARG B 1 7 ? 5.578 -10.969 10.836 1 29.94 7 ARG B N 1
ATOM 874 C CA . ARG B 1 7 ? 5.344 -9.805 11.68 1 29.94 7 ARG B CA 1
ATOM 875 C C . ARG B 1 7 ? 4.219 -8.938 11.125 1 29.94 7 ARG B C 1
ATOM 877 O O . ARG B 1 7 ? 4.188 -8.641 9.93 1 29.94 7 ARG B O 1
ATOM 884 N N . SER B 1 8 ? 3.062 -9.07 11.734 1 30.34 8 SER B N 1
ATOM 885 C CA . SER B 1 8 ? 1.785 -8.406 11.508 1 30.34 8 SER B CA 1
ATOM 886 C C . SER B 1 8 ? 1.985 -6.977 11.016 1 30.34 8 SER B C 1
ATOM 888 O O . SER B 1 8 ? 2.797 -6.23 11.57 1 30.34 8 SER B O 1
ATOM 890 N N . LEU B 1 9 ? 2.031 -6.891 9.82 1 33.81 9 LEU B N 1
ATOM 891 C CA . LEU B 1 9 ? 2.029 -5.469 9.508 1 33.81 9 LEU B CA 1
ATOM 892 C C . LEU B 1 9 ? 1.248 -4.684 10.562 1 33.81 9 LEU B C 1
ATOM 894 O O . LEU B 1 9 ? 1.561 -3.521 10.836 1 33.81 9 LEU B O 1
ATOM 898 N N . VAL B 1 10 ? -0.069 -5.148 11.07 1 33.72 10 VAL B N 1
ATOM 899 C CA . VAL B 1 10 ? -0.99 -4.594 12.055 1 33.72 10 VAL B CA 1
ATOM 900 C C . VAL B 1 10 ? -0.553 -5.008 13.461 1 33.72 10 VAL B C 1
ATOM 902 O O . VAL B 1 10 ? 0.141 -6.012 13.633 1 33.72 10 VAL B O 1
ATOM 905 N N . ARG B 1 11 ? -1.109 -4.27 14.609 1 31.09 11 ARG B N 1
ATOM 906 C CA . ARG B 1 11 ? -0.772 -4.41 16.016 1 31.09 11 ARG B CA 1
ATOM 907 C C . ARG B 1 11 ? -0.999 -5.844 16.5 1 31.09 11 ARG B C 1
ATOM 909 O O . ARG B 1 11 ? -2.029 -6.445 16.203 1 31.09 11 ARG B O 1
ATOM 916 N N . GLU B 1 12 ? -0.02 -6.66 16.594 1 31.8 12 GLU B N 1
ATOM 917 C CA . GLU B 1 12 ? -0.144 -7.789 17.516 1 31.8 12 GLU B CA 1
ATOM 918 C C . GLU B 1 12 ? -0.499 -7.316 18.922 1 31.8 12 GLU B C 1
ATOM 920 O O . GLU B 1 12 ? 0.334 -6.73 19.609 1 31.8 12 GLU B O 1
ATOM 925 N N . ASP B 1 13 ? -1.697 -6.605 19.219 1 30.33 13 ASP B N 1
ATOM 926 C CA . ASP B 1 13 ? -1.967 -6.672 20.656 1 30.33 13 ASP B CA 1
ATOM 927 C C . ASP B 1 13 ? -1.92 -8.117 21.156 1 30.33 13 ASP B C 1
ATOM 929 O O . ASP B 1 13 ? -2.725 -8.953 20.734 1 30.33 13 ASP B O 1
ATOM 933 N N . SER B 1 14 ? -0.86 -8.648 21.531 1 31.09 14 SER B N 1
ATOM 934 C CA . SER B 1 14 ? -0.671 -9.891 22.281 1 31.09 14 SER B CA 1
ATOM 935 C C . SER B 1 14 ? -1.463 -9.883 23.578 1 31.09 14 SER B C 1
ATOM 937 O O . SER B 1 14 ? -0.882 -9.812 24.656 1 31.09 14 SER B O 1
ATOM 939 N N . THR B 1 15 ? -2.479 -9.094 23.984 1 29.78 15 THR B N 1
ATOM 940 C CA . THR B 1 15 ? -2.904 -9.625 25.266 1 29.78 15 THR B CA 1
ATOM 941 C C . THR B 1 15 ? -3.15 -11.133 25.172 1 29.78 15 THR B C 1
ATOM 943 O O . THR B 1 15 ? -3.25 -11.688 24.078 1 29.78 15 THR B O 1
ATOM 946 N N . CYS B 1 16 ? -4.32 -11.695 26.141 1 25.3 16 CYS B N 1
ATOM 947 C CA . CYS B 1 16 ? -4.625 -12.898 26.922 1 25.3 16 CYS B CA 1
ATOM 948 C C . CYS B 1 16 ? -4.945 -14.07 26 1 25.3 16 CYS B C 1
ATOM 950 O O . CYS B 1 16 ? -5.227 -15.172 26.469 1 25.3 16 CYS B O 1
ATOM 952 N N . ARG B 1 17 ? -5.938 -14.094 25.078 1 27.94 17 ARG B N 1
ATOM 953 C CA . ARG B 1 17 ? -6.738 -15.312 25.016 1 27.94 17 ARG B CA 1
ATOM 954 C C . ARG B 1 17 ? -5.875 -16.516 24.672 1 27.94 17 ARG B C 1
ATOM 956 O O . ARG B 1 17 ? -4.758 -16.359 24.172 1 27.94 17 ARG B O 1
ATOM 963 N N . GLY B 1 18 ? -6.48 -17.844 24.859 1 28.72 18 GLY B N 1
ATOM 964 C CA . GLY B 1 18 ? -6.125 -19.25 24.828 1 28.72 18 GLY B CA 1
ATOM 965 C C . GLY B 1 18 ? -5.242 -19.625 23.641 1 28.72 18 GLY B C 1
ATOM 966 O O . GLY B 1 18 ? -5.094 -18.828 22.719 1 28.72 18 GLY B O 1
ATOM 967 N N . ALA B 1 19 ? -4.57 -20.891 23.75 1 30.97 19 ALA B N 1
ATOM 968 C CA . ALA B 1 19 ? -3.6 -21.734 23.047 1 30.97 19 ALA B CA 1
ATOM 969 C C . ALA B 1 19 ? -3.891 -21.781 21.562 1 30.97 19 ALA B C 1
ATOM 971 O O . ALA B 1 19 ? -3.256 -22.531 20.828 1 30.97 19 ALA B O 1
ATOM 972 N N . THR B 1 20 ? -5.203 -21.641 21.234 1 32.16 20 THR B N 1
ATOM 973 C CA . THR B 1 20 ? -5.312 -22.203 19.891 1 32.16 20 THR B CA 1
ATOM 974 C C . THR B 1 20 ? -4.34 -21.516 18.938 1 32.16 20 THR B C 1
ATOM 976 O O . THR B 1 20 ? -4.273 -20.281 18.891 1 32.16 20 THR B O 1
ATOM 979 N N . LYS B 1 21 ? -3.4 -22.234 18.781 1 32.09 21 LYS B N 1
ATOM 980 C CA . LYS B 1 21 ? -2.342 -21.984 17.812 1 32.09 21 LYS B CA 1
ATOM 981 C C . LYS B 1 21 ? -2.871 -21.203 16.625 1 32.09 21 LYS B C 1
ATOM 983 O O . LYS B 1 21 ? -3.787 -21.656 15.93 1 32.09 21 LYS B O 1
ATOM 988 N N . PRO B 1 22 ? -3.061 -19.859 16.812 1 37.78 22 PRO B N 1
ATOM 989 C CA . PRO B 1 22 ? -3.549 -19.344 15.531 1 37.78 22 PRO B CA 1
ATOM 990 C C . PRO B 1 22 ? -3.012 -20.141 14.344 1 37.78 22 PRO B C 1
ATOM 992 O O . PRO B 1 22 ? -1.796 -20.266 14.172 1 37.78 22 PRO B O 1
ATOM 995 N N . SER B 1 23 ? -3.422 -21.406 14.227 1 36.56 23 SER B N 1
ATOM 996 C CA . SER B 1 23 ? -3.262 -22.031 12.914 1 36.56 23 SER B CA 1
ATOM 997 C C . SER B 1 23 ? -3.141 -20.984 11.812 1 36.56 23 SER B C 1
ATOM 999 O O . SER B 1 23 ? -3.904 -21 10.844 1 36.56 23 SER B O 1
ATOM 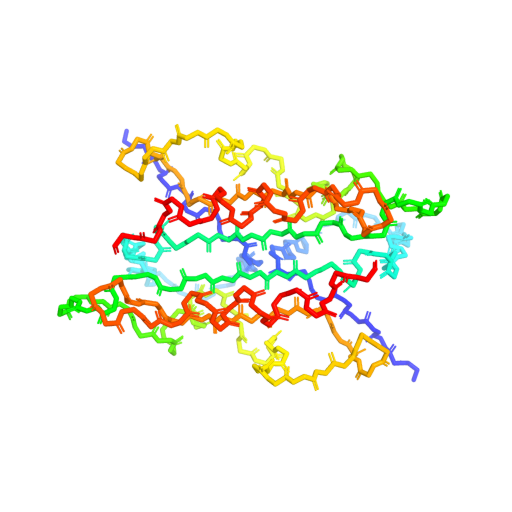1001 N N . LEU B 1 24 ? -3.268 -19.734 12.172 1 38.69 24 LEU B N 1
ATOM 1002 C CA . LEU B 1 24 ? -3.191 -18.75 11.109 1 38.69 24 LEU B CA 1
ATOM 1003 C C . LEU B 1 24 ? -2.082 -19.078 10.125 1 38.69 24 LEU B C 1
ATOM 1005 O O . LEU B 1 24 ? -0.898 -18.984 10.453 1 38.69 24 LEU B O 1
ATOM 1009 N N . MET B 1 25 ? -1.951 -20.344 9.711 1 38.84 25 MET B N 1
ATOM 1010 C CA . MET B 1 25 ? -1.213 -20.703 8.508 1 38.84 25 MET B CA 1
ATOM 1011 C C . MET B 1 25 ? -0.951 -19.469 7.641 1 38.84 25 MET B C 1
ATOM 1013 O O . MET B 1 25 ? -1.888 -18.781 7.234 1 38.84 25 MET B O 1
ATOM 1017 N N . THR B 1 26 ? -0.066 -18.688 7.926 1 50.94 26 THR B N 1
ATOM 1018 C CA . THR B 1 26 ? 0.446 -17.641 7.043 1 50.94 26 THR B CA 1
ATOM 1019 C C . THR B 1 26 ? 0.176 -18 5.582 1 50.94 26 THR B C 1
ATOM 1021 O O . THR B 1 26 ? 0.615 -19.047 5.098 1 50.94 26 THR B O 1
ATOM 1024 N N . ASP B 1 27 ? -1.128 -18.156 5.18 1 60.88 27 ASP B N 1
ATOM 1025 C CA . ASP B 1 27 ? -1.517 -18.391 3.793 1 60.88 27 ASP B CA 1
ATOM 1026 C C . ASP B 1 27 ? -0.547 -17.719 2.828 1 60.88 27 ASP B C 1
ATOM 1028 O O . ASP B 1 27 ? -0.402 -16.484 2.846 1 60.88 27 ASP B O 1
ATOM 1032 N N . GLU B 1 28 ? 0.41 -18.516 2.459 1 72.94 28 GLU B N 1
ATOM 1033 C CA . GLU B 1 28 ? 1.369 -18.062 1.46 1 72.94 28 GLU B CA 1
ATOM 1034 C C . GLU B 1 28 ? 0.734 -17.047 0.509 1 72.94 28 GLU B C 1
ATOM 1036 O O . GLU B 1 28 ? 1.39 -16.094 0.075 1 72.94 28 GLU B O 1
ATOM 1041 N N . THR B 1 29 ? -0.573 -17.281 0.379 1 76.56 29 THR B N 1
ATOM 1042 C CA . THR B 1 29 ? -1.271 -16.406 -0.55 1 76.56 29 THR B CA 1
ATOM 1043 C C . THR B 1 29 ? -1.345 -14.977 0.003 1 76.56 29 THR B C 1
ATOM 1045 O O . THR B 1 29 ? -1.211 -14.008 -0.746 1 76.56 29 THR B O 1
ATOM 1048 N N . VAL B 1 30 ? -1.363 -14.914 1.331 1 81.25 30 VAL B N 1
ATOM 1049 C CA . VAL B 1 30 ? -1.488 -13.602 1.952 1 81.25 30 VAL B CA 1
ATOM 1050 C C . VAL B 1 30 ? -0.107 -12.969 2.115 1 81.25 30 VAL B C 1
ATOM 1052 O O . VAL B 1 30 ? 0.04 -11.75 2.039 1 81.25 30 VAL B O 1
ATOM 1055 N N . ALA B 1 31 ? 0.826 -13.938 2.25 1 82.81 31 ALA B N 1
ATOM 1056 C CA . ALA B 1 31 ? 2.191 -13.453 2.434 1 82.81 31 ALA B CA 1
ATOM 1057 C C . ALA B 1 31 ? 2.709 -12.773 1.166 1 82.81 31 ALA B C 1
ATOM 1059 O O . ALA B 1 31 ? 3.613 -11.938 1.226 1 82.81 31 ALA B O 1
ATOM 1060 N N . ASN B 1 32 ? 2.119 -13 0.066 1 85.94 32 ASN B N 1
ATOM 1061 C CA . ASN B 1 32 ? 2.652 -12.531 -1.208 1 85.94 32 ASN B CA 1
ATOM 1062 C C . ASN B 1 32 ? 1.882 -11.312 -1.725 1 85.94 32 ASN B C 1
ATOM 1064 O O . ASN B 1 32 ? 2.131 -10.844 -2.836 1 85.94 32 ASN B O 1
ATOM 1068 N N . VAL B 1 33 ? 1.076 -10.781 -0.881 1 88.88 33 VAL B N 1
ATOM 1069 C CA . VAL B 1 33 ? 0.264 -9.641 -1.29 1 88.88 33 VAL B CA 1
ATOM 1070 C C . VAL B 1 33 ? 1.102 -8.367 -1.238 1 88.88 33 VAL B C 1
ATOM 1072 O O . VAL B 1 33 ? 1.584 -7.973 -0.173 1 88.88 33 VAL B O 1
ATOM 1075 N N . PRO B 1 34 ? 1.274 -7.668 -2.393 1 93.38 34 PRO B N 1
ATOM 1076 C CA . PRO B 1 34 ? 2.117 -6.469 -2.4 1 93.38 34 PRO B CA 1
ATOM 1077 C C . PRO B 1 34 ? 1.419 -5.254 -1.795 1 93.38 34 PRO B C 1
ATOM 1079 O O . PRO B 1 34 ? 0.208 -5.086 -1.965 1 93.38 34 PRO B O 1
ATOM 1082 N N . ILE B 1 35 ? 2.25 -4.398 -1.148 1 94.44 35 ILE B N 1
ATOM 1083 C CA . ILE B 1 35 ? 1.783 -3.154 -0.548 1 94.44 35 ILE B CA 1
ATOM 1084 C C . ILE B 1 35 ? 2.643 -1.991 -1.037 1 94.44 35 ILE B C 1
ATOM 1086 O O . ILE B 1 35 ? 3.873 -2.057 -0.989 1 94.44 35 ILE B O 1
ATOM 1090 N N . LEU B 1 36 ? 1.928 -1.014 -1.553 1 96.25 36 LEU B N 1
ATOM 1091 C CA . LEU B 1 36 ? 2.598 0.204 -1.997 1 96.25 36 LEU B CA 1
ATOM 1092 C C . LEU B 1 36 ? 2.189 1.395 -1.135 1 96.25 36 LEU B C 1
ATOM 1094 O O . LEU B 1 36 ? 1 1.628 -0.914 1 96.25 36 LEU B O 1
ATOM 1098 N N . ILE B 1 37 ? 3.199 2.096 -0.635 1 94.94 37 ILE B N 1
ATOM 1099 C CA . ILE B 1 37 ? 2.996 3.318 0.135 1 94.94 37 ILE B CA 1
ATOM 1100 C C . ILE B 1 37 ? 3.572 4.512 -0.627 1 94.94 37 ILE B C 1
ATOM 1102 O O . ILE B 1 37 ? 4.734 4.488 -1.036 1 94.94 37 ILE B O 1
ATOM 1106 N N . LEU B 1 38 ? 2.777 5.453 -0.826 1 94.31 38 LEU B N 1
ATOM 1107 C CA . LEU B 1 38 ? 3.25 6.648 -1.521 1 94.31 38 LEU B CA 1
ATOM 1108 C C . LEU B 1 38 ? 3.369 7.824 -0.559 1 94.31 38 LEU B C 1
ATOM 1110 O O . LEU B 1 38 ? 2.363 8.32 -0.05 1 94.31 38 LEU B O 1
ATOM 1114 N N . GLY B 1 39 ? 4.641 8.227 -0.217 1 92 39 GLY B N 1
ATOM 1115 C CA . GLY B 1 39 ? 4.867 9.508 0.43 1 92 39 GLY B CA 1
ATOM 1116 C C . GLY B 1 39 ? 4.645 10.688 -0.495 1 92 39 GLY B C 1
ATOM 1117 O O . GLY B 1 39 ? 5.449 10.945 -1.391 1 92 39 GLY B O 1
ATOM 1118 N N . ASN B 1 40 ? 3.521 11.367 -0.26 1 81.19 40 ASN B N 1
ATOM 1119 C CA . ASN B 1 40 ? 3.141 12.383 -1.23 1 81.19 40 ASN B CA 1
ATOM 1120 C C . ASN B 1 40 ? 3.516 13.781 -0.748 1 81.19 40 ASN B C 1
ATOM 1122 O O . ASN B 1 40 ? 3.799 13.984 0.435 1 81.19 40 ASN B O 1
ATOM 1126 N N . LYS B 1 41 ? 3.568 14.82 -1.768 1 77.12 41 LYS B N 1
ATOM 1127 C CA . LYS B 1 41 ? 3.768 16.25 -1.549 1 77.12 41 LYS B CA 1
ATOM 1128 C C . LYS B 1 41 ? 5.168 16.531 -1.011 1 77.12 41 LYS B C 1
ATOM 1130 O O . LYS B 1 41 ? 5.328 17.297 -0.055 1 77.12 41 LYS B O 1
ATOM 1135 N N . ILE B 1 42 ? 6.207 15.875 -1.595 1 78.5 42 ILE B N 1
ATOM 1136 C CA . ILE B 1 42 ? 7.551 16.062 -1.06 1 78.5 42 ILE B CA 1
ATOM 1137 C C . ILE B 1 42 ? 8.164 17.344 -1.621 1 78.5 42 ILE B C 1
ATOM 1139 O O . ILE B 1 42 ? 9.305 17.672 -1.314 1 78.5 42 ILE B O 1
ATOM 1143 N N . ASP B 1 43 ? 7.387 17.984 -2.424 1 82.25 43 ASP B N 1
ATOM 1144 C CA . ASP B 1 43 ? 7.852 19.266 -2.951 1 82.25 43 ASP B CA 1
ATOM 1145 C C . ASP B 1 43 ? 7.629 20.391 -1.939 1 82.25 43 ASP B C 1
ATOM 1147 O O . ASP B 1 43 ? 8.102 21.5 -2.137 1 82.25 43 ASP B O 1
ATOM 1151 N N . ARG B 1 44 ? 7.035 20.172 -0.87 1 80.81 44 ARG B N 1
ATOM 1152 C CA . ARG B 1 44 ? 6.738 21.188 0.143 1 80.81 44 ARG B CA 1
ATOM 1153 C C . ARG B 1 44 ? 7.785 21.172 1.249 1 80.81 44 ARG B C 1
ATOM 1155 O O . ARG B 1 44 ? 8.375 20.125 1.547 1 80.81 44 ARG B O 1
ATOM 1162 N N . PRO B 1 45 ? 8.016 22.375 1.748 1 83.62 45 PRO B N 1
ATOM 1163 C CA . PRO B 1 45 ? 9 22.484 2.826 1 83.62 45 PRO B CA 1
ATOM 1164 C C . PRO B 1 45 ? 8.648 21.625 4.035 1 83.62 45 PRO B C 1
ATOM 1166 O O . PRO B 1 45 ? 9.539 21.172 4.754 1 83.62 45 PRO B O 1
ATOM 1169 N N . GLU B 1 46 ? 7.414 21.422 4.266 1 81.81 46 GLU B N 1
ATOM 1170 C CA . GLU B 1 46 ? 6.961 20.688 5.445 1 81.81 46 GLU B CA 1
ATOM 1171 C C . GLU B 1 46 ? 6.816 19.203 5.152 1 81.81 46 GLU B C 1
ATOM 1173 O O . GLU B 1 46 ? 6.332 18.438 5.996 1 81.81 46 GLU B O 1
ATOM 1178 N N . ALA B 1 47 ? 7.344 18.812 3.979 1 85.12 47 ALA B N 1
ATOM 1179 C CA . ALA B 1 47 ? 7.129 17.422 3.576 1 85.12 47 ALA B CA 1
ATOM 1180 C C . ALA B 1 47 ? 7.895 16.453 4.484 1 85.12 47 ALA B C 1
ATOM 1182 O O . ALA B 1 47 ? 8.961 16.797 5 1 85.12 47 ALA B O 1
ATOM 1183 N N . ILE B 1 48 ? 7.34 15.336 4.715 1 86.81 48 ILE B N 1
ATOM 1184 C CA . ILE B 1 48 ? 7.949 14.273 5.508 1 86.81 48 ILE B CA 1
ATOM 1185 C C . ILE B 1 48 ? 9.047 13.586 4.695 1 86.81 48 ILE B C 1
ATOM 1187 O O . ILE B 1 48 ? 8.922 13.43 3.477 1 86.81 48 ILE B O 1
ATOM 1191 N N . SER B 1 49 ? 10.109 13.219 5.375 1 90.44 49 SER B N 1
ATOM 1192 C CA . SER B 1 49 ? 11.156 12.438 4.727 1 90.44 49 SER B CA 1
ATOM 1193 C C . SER B 1 49 ? 10.797 10.953 4.68 1 90.44 49 SER B C 1
ATOM 1195 O O . SER B 1 49 ? 9.945 10.492 5.445 1 90.44 49 SER B O 1
ATOM 1197 N N . GLU B 1 50 ? 11.508 10.258 3.717 1 92.38 50 GLU B N 1
ATOM 1198 C CA . GLU B 1 50 ? 11.305 8.812 3.652 1 92.38 50 GLU B CA 1
ATOM 1199 C C . GLU B 1 50 ? 11.68 8.148 4.969 1 92.38 50 GLU B C 1
ATOM 1201 O O . GLU B 1 50 ? 10.992 7.23 5.426 1 92.38 50 GLU B O 1
ATOM 1206 N N . GLU B 1 51 ? 12.766 8.594 5.543 1 91.75 51 GLU B N 1
ATOM 1207 C CA . GLU B 1 51 ? 13.234 8.023 6.801 1 91.75 51 GLU B CA 1
ATOM 1208 C C . GLU B 1 51 ? 12.18 8.164 7.898 1 91.75 51 GLU B C 1
ATOM 1210 O O . GLU B 1 51 ? 11.875 7.203 8.602 1 91.75 51 GLU B O 1
ATOM 1215 N N . ARG B 1 52 ? 11.617 9.328 8.016 1 88.94 52 ARG B N 1
ATOM 1216 C CA . ARG B 1 52 ? 10.586 9.578 9.016 1 88.94 52 ARG B CA 1
ATOM 1217 C C . ARG B 1 52 ? 9.336 8.75 8.742 1 88.94 52 ARG B C 1
ATOM 1219 O O . ARG B 1 52 ? 8.711 8.234 9.672 1 88.94 52 ARG B O 1
ATOM 1226 N N . LEU B 1 53 ? 9.031 8.688 7.5 1 90.56 53 LEU B N 1
ATOM 1227 C CA . LEU B 1 53 ? 7.883 7.875 7.113 1 90.56 53 LEU B CA 1
ATOM 1228 C C . LEU B 1 53 ? 8.094 6.414 7.504 1 90.56 53 LEU B C 1
ATOM 1230 O O . LEU B 1 53 ? 7.203 5.785 8.078 1 90.56 53 LEU B O 1
ATOM 1234 N N . ARG B 1 54 ? 9.297 5.852 7.254 1 90.94 54 ARG B N 1
ATOM 1235 C CA . ARG B 1 54 ? 9.617 4.477 7.617 1 90.94 54 ARG B CA 1
ATOM 1236 C C . ARG B 1 54 ? 9.555 4.281 9.133 1 90.94 54 ARG B C 1
ATOM 1238 O O . ARG B 1 54 ? 9.094 3.24 9.609 1 90.94 54 ARG B O 1
ATOM 1245 N N . GLU B 1 55 ? 10.008 5.262 9.766 1 88.5 55 GLU B N 1
ATOM 1246 C CA . GLU B 1 55 ? 9.977 5.207 11.227 1 88.5 55 GLU B CA 1
ATOM 1247 C C . GLU B 1 55 ? 8.547 5.168 11.742 1 88.5 55 GLU B C 1
ATOM 1249 O O . GLU B 1 55 ? 8.195 4.312 12.562 1 88.5 55 GLU B O 1
ATOM 1254 N N . MET B 1 56 ? 7.789 6.082 11.219 1 84.69 56 MET B N 1
ATOM 1255 C CA . MET B 1 56 ? 6.418 6.23 11.695 1 84.69 56 MET B CA 1
ATOM 1256 C C . MET B 1 56 ? 5.594 4.988 11.383 1 84.69 56 MET B C 1
ATOM 1258 O O . MET B 1 56 ? 4.715 4.605 12.148 1 84.69 56 MET B O 1
ATOM 1262 N N . PHE B 1 57 ? 5.879 4.305 10.305 1 86.75 57 PHE B N 1
ATOM 1263 C CA . PHE B 1 57 ? 5.125 3.129 9.883 1 86.75 57 PHE B CA 1
ATOM 1264 C C . PHE B 1 57 ? 5.793 1.853 10.383 1 86.75 57 PHE B C 1
ATOM 1266 O O . PHE B 1 57 ? 5.293 0.75 10.141 1 86.75 57 PHE B O 1
ATOM 1273 N N . GLY B 1 58 ? 6.91 2 11.055 1 85.12 58 GLY B N 1
ATOM 1274 C CA . GLY B 1 58 ? 7.613 0.821 11.531 1 85.12 58 GLY B CA 1
ATOM 1275 C C . GLY B 1 58 ? 8.133 -0.059 10.414 1 85.12 58 GLY B C 1
ATOM 1276 O O . GLY B 1 58 ? 7.996 -1.282 10.461 1 85.12 58 GLY B O 1
ATOM 1277 N N . LEU B 1 59 ? 8.734 0.496 9.445 1 88.94 59 LEU B N 1
ATOM 1278 C CA . LEU B 1 59 ? 9.094 -0.236 8.234 1 88.94 59 LEU B CA 1
ATOM 1279 C C . LEU B 1 59 ? 10.586 -0.532 8.195 1 88.94 59 LEU B C 1
ATOM 1281 O O . LEU B 1 59 ? 11.109 -1.018 7.191 1 88.94 59 LEU B O 1
ATOM 1285 N N . TYR B 1 60 ? 11.195 -0.235 9.25 1 85.94 60 TYR B N 1
ATOM 1286 C CA .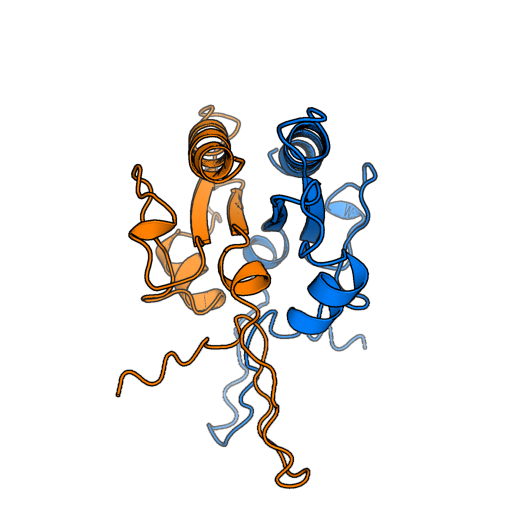 TYR B 1 60 ? 12.617 -0.558 9.25 1 85.94 60 TYR B CA 1
ATOM 1287 C C . TYR B 1 60 ? 12.836 -2.061 9.117 1 85.94 60 TYR B C 1
ATOM 1289 O O . TYR B 1 60 ? 12.297 -2.842 9.906 1 85.94 60 TYR B O 1
ATOM 1297 N N . GLY B 1 61 ? 13.547 -2.453 8.039 1 85.75 61 GLY B N 1
ATOM 1298 C CA . GLY B 1 61 ? 13.82 -3.861 7.801 1 85.75 61 GLY B CA 1
ATOM 1299 C C . GLY B 1 61 ? 12.648 -4.594 7.168 1 85.75 61 GLY B C 1
ATOM 1300 O O . GLY B 1 61 ? 12.664 -5.824 7.062 1 85.75 61 GLY B O 1
ATOM 1301 N N . GLN B 1 62 ? 11.617 -3.832 6.82 1 86.38 62 GLN B N 1
ATOM 1302 C CA . GLN B 1 62 ? 10.406 -4.477 6.332 1 86.38 62 GLN B CA 1
ATOM 1303 C C . GLN B 1 62 ? 10.188 -4.184 4.852 1 86.38 62 GLN B C 1
ATOM 1305 O O . GLN B 1 62 ? 9.352 -4.824 4.203 1 86.38 62 GLN B O 1
ATOM 1310 N N . THR B 1 63 ? 10.961 -3.352 4.324 1 91.88 63 THR B N 1
ATOM 1311 C CA . THR B 1 63 ? 10.773 -3.018 2.916 1 91.88 63 THR B CA 1
ATOM 1312 C C . THR B 1 63 ? 11.547 -3.98 2.021 1 91.88 63 THR B C 1
ATOM 1314 O O . THR B 1 63 ? 12.586 -4.512 2.426 1 91.88 63 THR B O 1
ATOM 1317 N N . THR B 1 64 ? 11.094 -4.23 0.856 1 93.06 64 THR B N 1
ATOM 1318 C CA . THR B 1 64 ? 11.617 -5.215 -0.088 1 93.06 64 THR B CA 1
ATOM 1319 C C . THR B 1 64 ? 12.789 -4.637 -0.874 1 93.06 64 THR B C 1
ATOM 1321 O O . THR B 1 64 ? 13.727 -5.363 -1.218 1 93.06 64 THR B O 1
ATOM 1324 N N . GLY B 1 65 ? 12.828 -3.412 -1.096 1 93 65 GLY B N 1
ATOM 1325 C CA . GLY B 1 65 ? 13.711 -2.789 -2.068 1 93 65 GLY B CA 1
ATOM 1326 C C . GLY B 1 65 ? 13.008 -2.412 -3.359 1 93 65 GLY B C 1
ATOM 1327 O O . GLY B 1 65 ? 12.086 -3.102 -3.793 1 93 65 GLY B O 1
ATOM 1328 N N . LYS B 1 66 ? 13.516 -1.405 -4.016 1 95.06 66 LYS B N 1
ATOM 1329 C CA . LYS B 1 66 ? 12.82 -0.801 -5.148 1 95.06 66 LYS B CA 1
ATOM 1330 C C . LYS B 1 66 ? 13.188 -1.5 -6.457 1 95.06 66 LYS B C 1
ATOM 1332 O O . LYS B 1 66 ? 12.586 -1.235 -7.5 1 95.06 66 LYS B O 1
ATOM 1337 N N . GLY B 1 67 ? 14.055 -2.4 -6.352 1 93.12 67 GLY B N 1
ATOM 1338 C CA . GLY B 1 67 ? 14.477 -3.127 -7.539 1 93.12 67 GLY B CA 1
ATOM 1339 C C . GLY B 1 67 ? 13.547 -4.273 -7.898 1 93.12 67 GLY B C 1
ATOM 1340 O O . GLY B 1 67 ? 12.453 -4.391 -7.34 1 93.12 67 GLY B O 1
ATOM 1341 N N . SER B 1 68 ? 13.953 -5 -8.969 1 92.06 68 SER B N 1
ATOM 1342 C CA . SER B 1 68 ? 13.172 -6.145 -9.422 1 92.06 68 SER B CA 1
ATOM 1343 C C . SER B 1 68 ? 13.516 -7.402 -8.633 1 92.06 68 SER B C 1
ATOM 1345 O O . SER B 1 68 ? 14.664 -7.852 -8.633 1 92.06 68 SER B O 1
ATOM 1347 N N . VAL B 1 69 ? 12.734 -7.781 -7.715 1 89.25 69 VAL B N 1
ATOM 1348 C CA . VAL B 1 69 ? 12.906 -9.031 -6.98 1 89.25 69 VAL B CA 1
ATOM 1349 C C . VAL B 1 69 ? 11.648 -9.891 -7.129 1 89.25 69 VAL B C 1
ATOM 1351 O O . VAL B 1 69 ? 10.539 -9.422 -6.891 1 89.25 69 VAL B O 1
ATOM 1354 N N . SER B 1 70 ? 11.859 -11.07 -7.566 1 88.44 70 SER B N 1
ATOM 1355 C CA . SER B 1 70 ? 10.719 -11.953 -7.758 1 88.44 70 SER B CA 1
ATOM 1356 C C . SER B 1 70 ? 10.125 -12.391 -6.422 1 88.44 70 SER B C 1
ATOM 1358 O O . SER B 1 70 ? 10.82 -12.391 -5.398 1 88.44 70 SER B O 1
ATOM 1360 N N . LEU B 1 71 ? 8.93 -12.797 -6.48 1 84.62 71 LEU B N 1
ATOM 1361 C CA . LEU B 1 71 ? 8.242 -13.273 -5.281 1 84.62 71 LEU B CA 1
ATOM 1362 C C . LEU B 1 71 ? 8.953 -14.484 -4.695 1 84.62 71 LEU B C 1
ATOM 1364 O O . LEU B 1 71 ? 9.023 -14.633 -3.473 1 84.62 71 LEU B O 1
ATOM 1368 N N . LYS B 1 72 ? 9.438 -15.289 -5.629 1 85.25 72 LYS B N 1
ATOM 1369 C CA . LYS B 1 72 ? 10.078 -16.531 -5.203 1 85.25 72 LYS B CA 1
ATOM 1370 C C . LYS B 1 72 ? 11.344 -16.25 -4.395 1 85.25 72 LYS B C 1
ATOM 1372 O O . LYS B 1 72 ? 11.758 -17.062 -3.564 1 85.25 72 LYS B O 1
ATOM 1377 N N . GLU B 1 73 ? 11.859 -15.117 -4.656 1 88.94 73 GLU B N 1
ATOM 1378 C CA . GLU B 1 73 ? 13.117 -14.758 -4.016 1 88.94 73 GLU B CA 1
ATOM 1379 C C . GLU B 1 73 ? 12.875 -13.992 -2.717 1 88.94 73 GLU B C 1
ATOM 1381 O O . GLU B 1 73 ? 13.805 -13.758 -1.944 1 88.94 73 GLU B O 1
ATOM 1386 N N . LEU B 1 74 ? 11.648 -13.703 -2.529 1 85.38 74 LEU B N 1
ATOM 1387 C CA . LEU B 1 74 ? 11.336 -12.883 -1.367 1 85.38 74 LEU B CA 1
ATOM 1388 C C . LEU B 1 74 ? 11.055 -13.75 -0.144 1 85.38 74 LEU B C 1
ATOM 1390 O O . LEU B 1 74 ? 10.43 -14.805 -0.255 1 85.38 74 LEU B O 1
ATOM 1394 N N . ASN B 1 75 ? 11.633 -13.375 0.963 1 81.94 75 ASN B N 1
ATOM 1395 C CA . ASN B 1 75 ? 11.375 -14.047 2.232 1 81.94 75 ASN B CA 1
ATOM 1396 C C . ASN B 1 75 ? 10.297 -13.328 3.041 1 81.94 75 ASN B C 1
ATOM 1398 O O . ASN B 1 75 ? 9.953 -13.758 4.145 1 81.94 75 ASN B O 1
ATOM 1402 N N . ALA B 1 76 ? 9.883 -12.219 2.529 1 82.81 76 ALA B N 1
ATOM 1403 C CA . ALA B 1 76 ? 8.852 -11.422 3.188 1 82.81 76 ALA B CA 1
ATOM 1404 C C . ALA B 1 76 ? 7.883 -10.828 2.17 1 82.81 76 ALA B C 1
ATOM 1406 O O . ALA B 1 76 ? 8.141 -10.867 0.964 1 82.81 76 ALA B O 1
ATOM 1407 N N . ARG B 1 77 ? 6.785 -10.297 2.643 1 89.19 77 ARG B N 1
ATOM 1408 C CA . ARG B 1 77 ? 5.781 -9.633 1.815 1 89.19 77 ARG B CA 1
ATOM 1409 C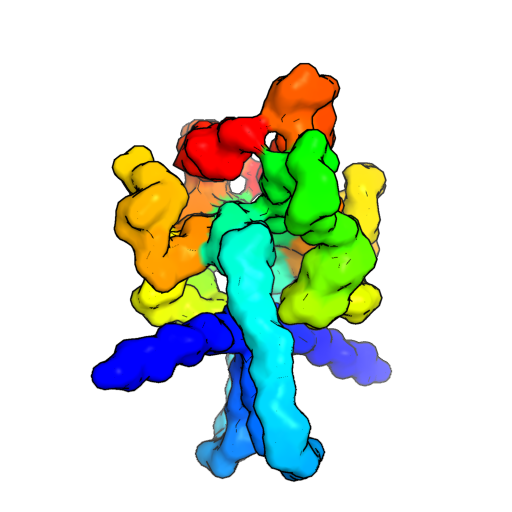 C . ARG B 1 77 ? 6.395 -8.484 1.029 1 89.19 77 ARG B C 1
ATOM 1411 O O . ARG B 1 77 ? 7.172 -7.695 1.575 1 89.19 77 ARG B O 1
ATOM 1418 N N . PRO B 1 78 ? 6.094 -8.461 -0.237 1 93.25 78 PRO B N 1
ATOM 1419 C CA . PRO B 1 78 ? 6.531 -7.258 -0.957 1 93.25 78 PRO B CA 1
ATOM 1420 C C . PRO B 1 78 ? 5.934 -5.977 -0.381 1 93.25 78 PRO B C 1
ATOM 1422 O O . PRO B 1 78 ? 4.711 -5.852 -0.287 1 93.25 78 PRO B O 1
ATOM 1425 N N . LEU B 1 79 ? 6.742 -5.09 0.02 1 94.25 79 LEU B N 1
ATOM 1426 C CA . LEU B 1 79 ? 6.359 -3.812 0.615 1 94.25 79 LEU B CA 1
ATOM 1427 C C . LEU B 1 79 ? 7.418 -2.75 0.353 1 94.25 79 LEU B C 1
ATOM 1429 O O . LEU B 1 79 ? 8.609 -2.98 0.586 1 94.25 79 LEU B O 1
ATOM 1433 N N . GLU B 1 80 ? 6.973 -1.642 -0.207 1 96.38 80 GLU B N 1
ATOM 1434 C CA . GLU B 1 80 ? 7.957 -0.589 -0.445 1 96.38 80 GLU B CA 1
ATOM 1435 C C . GLU B 1 80 ? 7.312 0.793 -0.363 1 96.38 80 GLU B C 1
ATOM 1437 O O . GLU B 1 80 ? 6.09 0.919 -0.419 1 96.38 80 GLU B O 1
ATOM 1442 N N . VAL B 1 81 ? 8.133 1.746 -0.152 1 95.94 81 VAL B N 1
ATOM 1443 C CA . VAL B 1 81 ? 7.754 3.15 -0.045 1 95.94 81 VAL B CA 1
ATOM 1444 C C . VAL B 1 81 ? 8.367 3.941 -1.201 1 95.94 81 VAL B C 1
ATOM 1446 O O . VAL B 1 81 ? 9.555 3.811 -1.489 1 95.94 81 VAL B O 1
ATOM 1449 N N . PHE B 1 82 ? 7.531 4.734 -1.922 1 96 82 PHE B N 1
ATOM 1450 C CA . PHE B 1 82 ? 8.016 5.664 -2.932 1 96 82 PHE B CA 1
ATOM 1451 C C . PHE B 1 82 ? 7.605 7.094 -2.594 1 96 82 PHE B C 1
ATOM 1453 O O . PHE B 1 82 ? 6.43 7.359 -2.332 1 96 82 PHE B O 1
ATOM 1460 N N . MET B 1 83 ? 8.594 7.934 -2.502 1 95 83 MET B N 1
ATOM 1461 C CA . MET B 1 83 ? 8.312 9.352 -2.309 1 95 83 MET B CA 1
ATOM 1462 C C . MET B 1 83 ? 7.965 10.023 -3.633 1 95 83 MET B C 1
ATOM 1464 O O . MET B 1 83 ? 8.648 9.812 -4.637 1 95 83 MET B O 1
ATOM 1468 N N . CYS B 1 84 ? 6.906 10.812 -3.58 1 93.62 84 CYS B N 1
ATOM 1469 C CA . CYS B 1 84 ? 6.379 11.289 -4.855 1 93.62 84 CYS B CA 1
ATOM 1470 C C . CYS B 1 84 ? 6.254 12.805 -4.863 1 93.62 84 CYS B C 1
ATOM 1472 O O . CYS B 1 84 ? 6.031 13.422 -3.818 1 93.62 84 CYS B O 1
ATOM 1474 N N . SER B 1 85 ? 6.426 13.336 -6.047 1 91.19 85 SER B N 1
ATOM 1475 C CA . SER B 1 85 ? 6.18 14.742 -6.375 1 91.19 85 SER B CA 1
ATOM 1476 C C . SER B 1 85 ? 5.484 14.875 -7.723 1 91.19 85 SER B C 1
ATOM 1478 O O . SER B 1 85 ? 5.977 14.383 -8.742 1 91.19 85 SER B O 1
ATOM 1480 N N . VAL B 1 86 ? 4.32 15.578 -7.609 1 88.38 86 VAL B N 1
ATOM 1481 C CA . VAL B 1 86 ? 3.592 15.797 -8.852 1 88.38 86 VAL B CA 1
ATOM 1482 C C . VAL B 1 86 ? 4.312 16.844 -9.695 1 88.38 86 VAL B C 1
ATOM 1484 O O . VAL B 1 86 ? 4.461 16.688 -10.906 1 88.38 86 VAL B O 1
ATOM 1487 N N . LEU B 1 87 ? 4.742 17.875 -8.961 1 88 87 LEU B N 1
ATOM 1488 C CA . LEU B 1 87 ? 5.438 18.953 -9.648 1 88 87 LEU B CA 1
ATOM 1489 C C . LEU B 1 87 ? 6.68 18.438 -10.367 1 88 87 LEU B C 1
ATOM 1491 O O . LEU B 1 87 ? 6.926 18.781 -11.523 1 88 87 LEU B O 1
ATOM 1495 N N . LYS B 1 88 ? 7.375 17.594 -9.805 1 89.81 88 LYS B N 1
ATOM 1496 C CA . LYS B 1 88 ? 8.609 17.062 -10.383 1 89.81 88 LYS B CA 1
ATOM 1497 C C . LYS B 1 88 ? 8.344 15.758 -11.133 1 89.81 88 LYS B C 1
ATOM 1499 O O . LYS B 1 88 ? 9.273 15.156 -11.672 1 89.81 88 LYS B O 1
ATOM 1504 N N . ARG B 1 89 ? 7.043 15.359 -11.188 1 89.69 89 ARG B N 1
ATOM 1505 C CA . ARG B 1 89 ? 6.652 14.109 -11.82 1 89.69 89 ARG B CA 1
ATOM 1506 C C . ARG B 1 89 ? 7.512 12.953 -11.328 1 89.69 89 ARG B C 1
ATOM 1508 O O . ARG B 1 89 ? 8.031 12.172 -12.133 1 89.69 89 ARG B O 1
ATOM 1515 N N . GLN B 1 90 ? 7.719 12.852 -10 1 92.4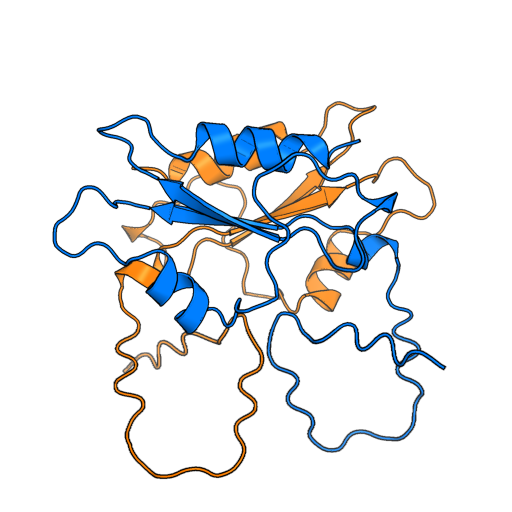4 90 GLN B N 1
ATOM 1516 C CA . GLN B 1 90 ? 8.664 11.906 -9.414 1 92.44 90 GLN B CA 1
ATOM 1517 C C . GLN B 1 90 ? 7.957 10.898 -8.516 1 92.44 90 GLN B C 1
ATOM 1519 O O . GLN B 1 90 ? 7.043 11.258 -7.77 1 92.44 90 GLN B O 1
ATOM 1524 N N . GLY B 1 91 ? 8.438 9.586 -8.641 1 94.31 91 GLY B N 1
ATOM 1525 C CA . GLY B 1 91 ? 8.148 8.609 -7.594 1 94.31 91 GLY B CA 1
ATOM 1526 C C . GLY B 1 91 ? 6.961 7.727 -7.918 1 94.31 91 GLY B C 1
ATOM 1527 O O . GLY B 1 91 ? 7.07 6.496 -7.883 1 94.31 91 GLY B O 1
ATOM 1528 N N . TYR B 1 92 ? 5.797 8.305 -8.25 1 95 92 TYR B N 1
ATOM 1529 C CA . TYR B 1 92 ? 4.586 7.504 -8.359 1 95 92 TYR B CA 1
ATOM 1530 C C . TYR B 1 92 ? 4.676 6.539 -9.531 1 95 92 TYR B C 1
ATOM 1532 O O . TYR B 1 92 ? 4.25 5.387 -9.43 1 95 92 TYR B O 1
ATOM 1540 N N . GLY B 1 93 ? 5.223 6.961 -10.641 1 95.25 93 GLY B N 1
ATOM 1541 C CA . GLY B 1 93 ? 5.434 6.047 -11.75 1 95.25 93 GLY B CA 1
ATOM 1542 C C . GLY B 1 93 ? 6.309 4.859 -11.391 1 95.25 93 GLY B C 1
ATOM 1543 O O . GLY B 1 93 ? 5.984 3.717 -11.719 1 95.25 93 GLY B O 1
ATOM 1544 N N . GLU B 1 94 ? 7.418 5.125 -10.75 1 96.62 94 GLU B N 1
ATOM 1545 C CA . GLU B 1 94 ? 8.312 4.066 -10.289 1 96.62 94 GLU B CA 1
ATOM 1546 C C . GLU B 1 94 ? 7.605 3.141 -9.305 1 96.62 94 GLU B C 1
ATOM 1548 O O . GLU B 1 94 ? 7.77 1.921 -9.359 1 96.62 94 GLU B O 1
ATOM 1553 N N . GLY B 1 95 ? 6.812 3.73 -8.484 1 96.88 95 GLY B N 1
ATOM 1554 C CA . GLY B 1 95 ? 6.051 2.936 -7.539 1 96.88 95 GLY B CA 1
ATOM 1555 C C . GLY B 1 95 ? 5.062 1.996 -8.203 1 96.88 95 GLY B C 1
ATOM 1556 O O . GLY B 1 95 ? 4.98 0.819 -7.848 1 96.88 95 GLY B O 1
ATOM 1557 N N . PHE B 1 96 ? 4.422 2.498 -9.227 1 96.38 96 PHE B N 1
ATOM 1558 C CA . PHE B 1 96 ? 3.449 1.677 -9.938 1 96.38 96 PHE B CA 1
ATOM 1559 C C . PHE B 1 96 ? 4.145 0.57 -10.719 1 96.38 96 PHE B C 1
ATOM 1561 O O . PHE B 1 96 ? 3.678 -0.57 -10.742 1 96.38 96 PHE B O 1
ATOM 1568 N N . ARG B 1 97 ? 5.227 0.89 -11.281 1 95.88 97 ARG B N 1
ATOM 1569 C CA . ARG B 1 97 ? 5.992 -0.122 -12 1 95.88 97 ARG B CA 1
ATOM 1570 C C . ARG B 1 97 ? 6.52 -1.192 -11.055 1 95.88 97 ARG B C 1
ATOM 1572 O O . ARG B 1 97 ? 6.469 -2.385 -11.359 1 95.88 97 ARG B O 1
ATOM 1579 N N . TRP B 1 98 ? 7.078 -0.755 -10 1 96.88 98 TRP B N 1
ATOM 1580 C CA . TRP B 1 98 ? 7.566 -1.668 -8.969 1 96.88 98 TRP B CA 1
ATOM 1581 C C . TRP B 1 98 ? 6.469 -2.633 -8.531 1 96.88 98 TRP B C 1
ATOM 1583 O O . TRP B 1 98 ? 6.688 -3.844 -8.469 1 96.88 98 TRP B O 1
ATOM 1593 N N . MET B 1 99 ? 5.254 -2.09 -8.273 1 96.06 99 MET B N 1
ATOM 1594 C CA . MET B 1 99 ? 4.141 -2.904 -7.789 1 96.06 99 MET B CA 1
ATOM 1595 C C . MET B 1 99 ? 3.65 -3.857 -8.875 1 96.06 99 MET B C 1
ATOM 1597 O O . MET B 1 99 ? 3.289 -5 -8.586 1 96.06 99 MET B O 1
ATOM 1601 N N . ALA B 1 100 ? 3.709 -3.414 -10.102 1 93.62 100 ALA B N 1
ATOM 1602 C CA . ALA B 1 100 ? 3.197 -4.188 -11.234 1 93.62 100 ALA B CA 1
ATOM 1603 C C . ALA B 1 100 ? 3.986 -5.48 -11.414 1 93.62 100 ALA B C 1
ATOM 1605 O O . ALA B 1 100 ? 3.465 -6.465 -11.945 1 93.62 100 ALA B O 1
ATOM 1606 N N . GLN B 1 101 ? 5.148 -5.484 -10.93 1 92.62 101 GLN B N 1
ATOM 1607 C CA . GLN B 1 101 ? 5.961 -6.684 -11.125 1 92.62 101 GLN B CA 1
ATOM 1608 C C . GLN B 1 101 ? 5.43 -7.848 -10.297 1 92.62 101 GLN B C 1
ATOM 1610 O O . GLN B 1 101 ? 5.789 -9 -10.531 1 92.62 101 GLN B O 1
ATOM 1615 N N . TYR B 1 102 ? 4.609 -7.512 -9.359 1 91.06 102 TYR B N 1
ATOM 1616 C CA . TYR B 1 102 ? 4.117 -8.555 -8.469 1 91.06 102 TYR B CA 1
ATOM 1617 C C . TYR B 1 102 ? 2.715 -9 -8.875 1 91.06 102 TYR B C 1
ATOM 1619 O O . TYR B 1 102 ? 2.107 -9.836 -8.203 1 91.06 102 TYR B O 1
ATOM 1627 N N . ILE B 1 103 ? 2.238 -8.32 -9.898 1 86.62 103 ILE B N 1
ATOM 1628 C CA . ILE B 1 103 ? 0.945 -8.695 -10.453 1 86.62 103 ILE B CA 1
ATOM 1629 C C . ILE B 1 103 ? 1.143 -9.734 -11.555 1 86.62 103 ILE B C 1
ATOM 1631 O O . ILE B 1 103 ? 1.77 -9.445 -12.578 1 86.62 103 ILE B O 1
ATOM 1635 N N . ASP B 1 104 ? 1.176 -10.953 -11.195 1 75.75 104 ASP B N 1
ATOM 1636 C CA . ASP B 1 104 ? 1.332 -12.023 -12.18 1 75.75 104 ASP B CA 1
ATOM 1637 C C . ASP B 1 104 ? 0.038 -12.812 -12.344 1 75.75 104 ASP B C 1
ATOM 1639 O O . ASP B 1 104 ? -0.754 -12.922 -11.406 1 75.75 104 ASP B O 1
#

Foldseek 3Di:
DDPLCLDDLDDPPPDDDDDDPCPCPPPLVVFAQADEAEQEDCVDPPGDDPVRVCVVSVCVVPADDLDDDASVRDSGYHYDYFYDDPVVRGTVVSRVVSNVSSVD/DDPLCLPPLDDPPPDDDDDPPCVCVVPLVVFAQADEAEQEDCVDPPGDDPVVVCVVSVCVVPADDLDDDASVRDSGYHYDYFYDDPVVRGTVVSRVVSNVSSVD

Secondary structure (DSSP, 8-state):
--------SS-----------------HHHHT--EEEEE--TTSTTPPPHHHHHHHHT-TTT---SS---GGG-SS--EEEEE-BTTTTBSHHHHHHHHHTT--/--------SS-----S-----------HHHHT--EEEEE--TTSTTPPPHHHHHHHHT-TTT---SS---GGG-SS--EEEEE-BTTTTBSHHHHHHHHHTT--

Solvent-accessible surface area (backbone atoms only — not comparable to full-atom values): 12651 Å² total; per-residue (Å²): 136,81,78,76,70,79,68,55,76,24,51,54,65,73,74,78,81,78,82,69,64,74,67,70,60,76,45,63,70,64,46,61,33,37,37,43,33,39,44,54,40,54,79,42,92,84,38,71,49,72,68,56,49,31,58,76,56,64,35,75,92,50,54,63,62,85,63,95,71,57,71,88,76,45,93,60,42,44,25,43,77,29,60,19,22,57,91,73,71,34,33,56,66,59,43,50,52,51,54,49,71,67,59,89,135,80,78,74,69,74,69,58,70,28,42,59,64,73,76,82,79,76,78,70,60,73,71,67,63,75,45,64,68,65,46,61,32,39,36,44,33,40,44,54,42,52,79,43,92,84,35,70,50,70,69,55,49,31,59,75,69,65,36,77,92,50,53,64,61,84,62,94,70,55,73,88,74,44,93,59,41,45,27,44,77,26,60,20,23,57,92,73,70,33,33,56,67,58,43,52,53,50,54,49,72,65,60,88

InterPro domains:
  IPR006687 Small GTPase superfamily, SAR1-type [PTHR45684] (23-104)
  IPR006689 Small GTPase superfamily, ARF/SAR type [PF00025] (23-103)
  IPR006689 Small GTPase superfamily, ARF/SAR type [PR00328] (33-54)
  IPR006689 Small GTPase superfamily, ARF/SAR type [PR00328] (77-101)
  IPR027417 P-loop containing nucleoside triphosphate hydrolase [G3DSA:3.40.50.300] (16-104)
  IPR027417 P-loop containing nucleoside triphosphate hydrolase [SSF52540] (23-103)

Sequence (208 aa):
MQETRVRSLVREDSTCRGATKPSLMTDETVANVPILILGNKIDRPEAISEERLREMFGLYGQTTGKGSVSLKELNARPLEVFMCSVLKRQGYGEGFRWMAQYIDMQETRVRSLVREDSTCRGATKPSLMTDETVANVPILILGNKIDRPEAISEERLREMFGLYGQTTGKGSVSLKELNARPLEVFMCSVLKRQGYGEGFRWMAQYID

Nearest PDB structures (foldseek):
  8e0d-assembly1_A  TM=8.454E-01  e=2.470E-12  Homo sapiens
  8e0b-assembly2_B  TM=8.434E-01  e=4.195E-12  Homo sapiens
  1f6b-assembly1_B  TM=8.485E-01  e=5.116E-12  Cricetulus griseus
  2gao-assembly1_A  TM=8.540E-01  e=2.678E-11  Homo sapiens
  8dzm-ass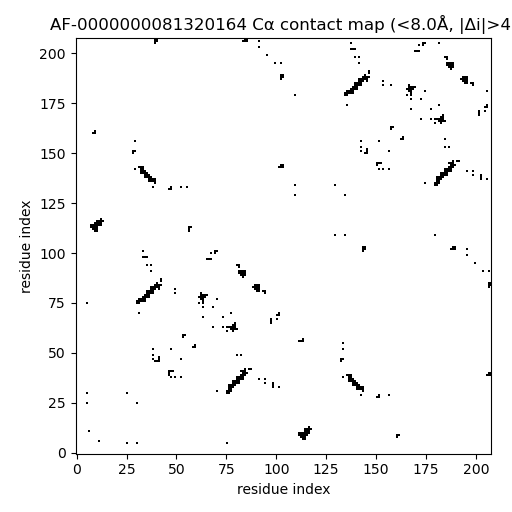embly1_A  TM=8.481E-01  e=3.267E-11  Homo sapiens

Organism: Eschrichtius robustus (NCBI:txid9764)

Radius of gyration: 17.36 Å; Cα contacts (8 Å, |Δi|>4): 313; chains: 2; bounding box: 29×46×47 Å

pLDDT: mean 74.25, std 26.11, range [17.33, 96.88]